Protein AF-A0A2T0GVH6-F1 (afdb_monomer_lite)

Foldseek 3Di:
DKDKAKEWEWEDEPNFIKTKIWMWMAAQQQLKIKIKIFIPDDDAQDACLCCVVQVLPVSNQLNAHEDPPFDGPCQQQVQWKWACPVPPPRWKWKWKAFPVRHTAKIWTKIWIFGPPDNHGYTYMYTHYMYHNAHPPAFHFDFWAKWKWKWADPDVQWIKIKTWTKTQTPNRGIMTMMMITTIGRPPGPDHTPGIKMWIWHGWDWDQDDRMIIIMTGIYIGHPDDPPPPPVVNVVVVVVVVD

pLDDT: mean 91.73, std 13.2, range [42.12, 98.56]

Sequence (241 aa):
MRQDHAYRIEGYVNSRAIDGTGRGIVDTETGTSEMDVTFDRMAAGWDPRTIVLMCCDRALVMAARETEGTVGIHRASGGYLTIGGDLPGSGRESIMHTGTGELMAHVRAISTTDFRTSDAYDHSRVEGGVSHLRRGENGIAHIPAFDGIMMQAGPGLVVITTRYRAELENGSTLYGSTSYPHYLPEQTVEVPSYQILRVESVEQELIGNRLRSRVTTSILPLAPPTTETAEGAAERLVALG

Radius of gyration: 18.79 Å; chains: 1; bounding box: 40×57×48 Å

Structure (mmCIF, N/CA/C/O backbone):
data_AF-A0A2T0GVH6-F1
#
_entry.id   AF-A0A2T0GVH6-F1
#
loop_
_atom_site.group_PDB
_atom_site.id
_atom_site.type_symbol
_atom_site.label_atom_id
_atom_site.label_alt_id
_atom_site.label_comp_id
_atom_site.label_asym_id
_atom_site.label_entity_id
_atom_site.label_seq_id
_atom_site.pdbx_PDB_ins_code
_atom_site.Cartn_x
_atom_site.Cartn_y
_atom_site.Cartn_z
_atom_site.occupancy
_atom_site.B_iso_or_equiv
_atom_site.auth_seq_id
_atom_site.auth_comp_id
_atom_site.auth_asym_id
_atom_site.auth_atom_id
_atom_site.pdbx_PDB_model_num
ATOM 1 N N . MET A 1 1 ? -4.494 -11.319 15.880 1.00 89.00 1 MET A N 1
ATOM 2 C CA . MET A 1 1 ? -5.511 -11.987 15.033 1.00 89.00 1 MET A CA 1
ATOM 3 C C . MET A 1 1 ? -4.825 -12.359 13.745 1.00 89.00 1 MET A C 1
ATOM 5 O O . MET A 1 1 ? -4.258 -11.469 13.127 1.00 89.00 1 MET A O 1
ATOM 9 N N . ARG A 1 2 ? -4.889 -13.636 13.360 1.00 95.19 2 ARG A N 1
ATOM 10 C CA . ARG A 1 2 ? -4.331 -14.130 12.103 1.00 95.19 2 ARG A CA 1
ATOM 11 C C . ARG A 1 2 ? -5.452 -14.564 11.165 1.00 95.19 2 ARG A C 1
ATOM 13 O O . ARG A 1 2 ? -6.303 -15.343 11.589 1.00 95.19 2 ARG A O 1
ATOM 20 N N . GLN A 1 3 ? -5.453 -14.071 9.932 1.00 95.94 3 GLN A N 1
ATOM 21 C CA . GLN A 1 3 ? -6.547 -14.285 8.988 1.00 95.94 3 GLN A CA 1
ATOM 22 C C . GLN A 1 3 ? -6.062 -14.343 7.539 1.00 95.94 3 GLN A C 1
ATOM 24 O O . GLN A 1 3 ? -5.303 -13.481 7.094 1.00 95.94 3 GLN A O 1
ATOM 29 N N . ASP A 1 4 ? -6.540 -15.347 6.808 1.00 97.69 4 ASP A N 1
ATOM 30 C CA . ASP A 1 4 ? -6.352 -15.457 5.362 1.00 97.69 4 ASP A CA 1
ATOM 31 C C . ASP A 1 4 ? -7.340 -14.543 4.623 1.00 97.69 4 ASP A C 1
ATOM 33 O O . ASP A 1 4 ? -8.471 -14.354 5.071 1.00 97.69 4 ASP A O 1
ATOM 37 N N . HIS A 1 5 ? -6.940 -14.012 3.469 1.00 97.88 5 HIS A N 1
ATOM 38 C CA . HIS A 1 5 ? -7.814 -13.221 2.604 1.00 97.88 5 HIS A CA 1
ATOM 39 C C . HIS A 1 5 ? -7.504 -13.431 1.117 1.00 97.88 5 HIS A C 1
ATOM 41 O O . HIS A 1 5 ? -6.384 -13.773 0.724 1.00 97.88 5 HIS A O 1
ATOM 47 N N . ALA A 1 6 ? -8.505 -13.209 0.269 1.00 98.25 6 ALA A N 1
ATOM 48 C CA . ALA A 1 6 ? -8.322 -13.097 -1.172 1.00 98.25 6 ALA A CA 1
ATOM 49 C C . ALA A 1 6 ? -7.775 -11.710 -1.536 1.00 98.25 6 ALA A C 1
ATOM 51 O O . ALA A 1 6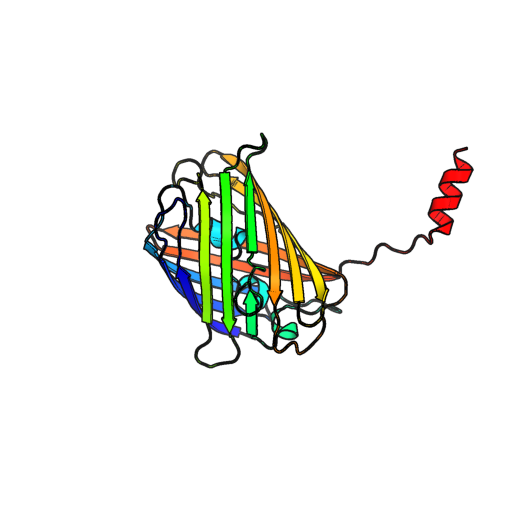 ? -8.186 -10.704 -0.963 1.00 98.25 6 ALA A O 1
ATOM 52 N N . TYR A 1 7 ? -6.886 -11.646 -2.523 1.00 98.00 7 TYR A N 1
ATOM 53 C CA . TYR A 1 7 ? -6.340 -10.390 -3.029 1.00 98.00 7 TYR A CA 1
ATOM 54 C C . TYR A 1 7 ? -6.709 -10.185 -4.497 1.00 98.00 7 TYR A C 1
ATOM 56 O O . TYR A 1 7 ? -6.598 -11.113 -5.306 1.00 98.00 7 TYR A O 1
ATOM 64 N N . ARG A 1 8 ? -7.093 -8.959 -4.861 1.00 97.62 8 ARG A N 1
ATOM 65 C CA . ARG A 1 8 ? -7.302 -8.555 -6.256 1.00 97.62 8 ARG A CA 1
ATOM 66 C C . ARG A 1 8 ? -6.758 -7.156 -6.503 1.00 97.62 8 ARG A C 1
ATOM 68 O O . ARG A 1 8 ? -7.063 -6.220 -5.769 1.00 97.62 8 ARG A O 1
ATOM 75 N N . ILE A 1 9 ? -6.038 -6.997 -7.606 1.00 97.62 9 ILE A N 1
ATOM 76 C CA . ILE A 1 9 ? -5.675 -5.699 -8.162 1.00 97.62 9 ILE A CA 1
ATOM 77 C C . ILE A 1 9 ? -6.031 -5.657 -9.642 1.00 97.62 9 ILE A C 1
ATOM 79 O O . ILE A 1 9 ? -5.670 -6.542 -10.406 1.00 97.62 9 ILE A O 1
ATOM 83 N N . GLU A 1 10 ? -6.721 -4.609 -10.062 1.00 97.38 10 GLU A N 1
ATOM 84 C CA . GLU A 1 10 ? -7.078 -4.402 -11.466 1.00 97.38 10 GLU A CA 1
ATOM 85 C C . GLU A 1 10 ? -6.977 -2.926 -11.842 1.00 97.38 10 GLU A C 1
ATOM 87 O O . GLU A 1 10 ? -6.835 -2.068 -10.972 1.00 97.38 10 GLU A O 1
ATOM 92 N N . GLY A 1 11 ? -7.071 -2.607 -13.130 1.00 96.56 11 GLY A N 1
ATOM 93 C CA . GLY A 1 11 ? -7.159 -1.225 -13.595 1.00 96.56 11 GLY A CA 1
ATOM 94 C C . GLY A 1 11 ? -6.168 -0.911 -14.698 1.00 96.56 11 GLY A C 1
ATOM 95 O O . GLY A 1 11 ? -5.909 -1.763 -15.548 1.00 96.56 11 GLY A O 1
ATOM 96 N N . TYR A 1 12 ? -5.629 0.311 -14.707 1.00 96.31 12 TYR A N 1
ATOM 97 C CA . TYR A 1 12 ? -4.778 0.782 -15.801 1.00 96.31 12 TYR A CA 1
ATOM 98 C C . TYR A 1 12 ? -3.562 1.581 -15.335 1.00 96.31 12 TYR A C 1
ATOM 100 O O . TYR A 1 12 ? -3.680 2.537 -14.575 1.00 96.31 12 TYR A O 1
ATOM 108 N N . VAL A 1 13 ? -2.399 1.265 -15.902 1.00 96.38 13 VAL A N 1
ATOM 109 C CA . VAL A 1 13 ? -1.185 2.092 -15.828 1.00 96.38 13 VAL A CA 1
ATOM 110 C C . VAL A 1 13 ? -0.677 2.290 -17.251 1.00 96.38 13 VAL A C 1
ATOM 112 O O . VAL A 1 13 ? -0.704 1.356 -18.051 1.00 96.38 13 VAL A O 1
ATOM 115 N N . ASN A 1 14 ? -0.262 3.505 -17.616 1.00 96.75 14 ASN A N 1
ATOM 116 C CA . ASN A 1 14 ? 0.154 3.836 -18.987 1.00 96.75 14 ASN A CA 1
ATOM 117 C C . ASN A 1 14 ? -0.915 3.488 -20.047 1.00 96.75 14 ASN A C 1
ATOM 119 O O . ASN A 1 14 ? -0.593 3.047 -21.149 1.00 96.75 14 ASN A O 1
ATOM 123 N N . SER A 1 15 ? -2.202 3.641 -19.710 1.00 96.19 15 SER A N 1
ATOM 124 C CA . SER A 1 15 ? -3.343 3.220 -20.551 1.00 96.19 15 SER A CA 1
ATOM 125 C C . SER A 1 15 ? -3.353 1.726 -20.923 1.00 96.19 15 SER A C 1
ATOM 127 O O . SER A 1 15 ? -4.015 1.316 -21.876 1.00 96.19 15 SER A O 1
ATOM 129 N N . ARG A 1 16 ? -2.613 0.887 -20.190 1.00 97.00 16 ARG A N 1
ATOM 130 C CA . ARG A 1 16 ? -2.578 -0.569 -20.356 1.00 97.00 16 ARG A CA 1
ATOM 131 C C . ARG A 1 16 ? -3.167 -1.234 -19.125 1.00 97.00 16 ARG A C 1
ATOM 133 O O . ARG A 1 16 ? -2.933 -0.786 -18.007 1.00 97.00 16 ARG A O 1
ATOM 140 N N . ALA A 1 17 ? -3.936 -2.292 -19.355 1.00 96.56 17 ALA A N 1
ATOM 141 C CA . ALA A 1 17 ? -4.588 -3.017 -18.279 1.00 96.56 17 ALA A CA 1
ATOM 142 C C . ALA A 1 17 ? -3.558 -3.698 -17.368 1.00 96.56 17 ALA A C 1
ATOM 144 O O . ALA A 1 17 ? -2.591 -4.292 -17.853 1.00 96.56 17 ALA A O 1
ATOM 145 N N . ILE A 1 18 ? -3.821 -3.648 -16.069 1.00 97.06 18 ILE A N 1
ATOM 146 C CA . ILE A 1 18 ? -3.213 -4.513 -15.064 1.00 97.06 18 ILE A CA 1
ATOM 147 C C . ILE A 1 18 ? -4.306 -5.402 -14.480 1.00 97.06 18 ILE A C 1
ATOM 149 O O . ILE A 1 18 ? -5.452 -4.968 -14.343 1.00 97.06 18 ILE A O 1
ATOM 153 N N . ASP A 1 19 ? -3.957 -6.643 -14.181 1.00 97.94 19 ASP A N 1
ATOM 154 C CA . ASP A 1 19 ? -4.865 -7.615 -13.582 1.00 97.94 19 ASP A CA 1
ATOM 155 C C . ASP A 1 19 ? -4.033 -8.622 -12.797 1.00 97.94 19 ASP A C 1
ATOM 157 O O . ASP A 1 19 ? -3.110 -9.231 -13.350 1.00 97.94 19 ASP A O 1
ATOM 161 N N . GLY A 1 20 ? -4.312 -8.736 -11.506 1.00 98.00 20 GLY A N 1
ATOM 162 C CA . GLY A 1 20 ? -3.623 -9.624 -10.594 1.00 98.00 20 GLY A CA 1
ATOM 163 C C . GLY A 1 20 ? -4.569 -10.169 -9.541 1.00 98.00 20 GLY A C 1
ATOM 164 O O . GLY A 1 20 ? -5.359 -9.437 -8.943 1.00 98.00 20 GLY A O 1
ATOM 165 N N . THR A 1 21 ? -4.457 -11.467 -9.292 1.00 98.50 21 THR A N 1
ATOM 166 C CA . THR A 1 21 ? -5.215 -12.164 -8.253 1.00 98.50 21 THR A CA 1
ATOM 167 C C . THR A 1 21 ? -4.268 -12.937 -7.357 1.00 98.50 21 THR A C 1
ATOM 169 O O . THR A 1 21 ? -3.193 -13.376 -7.774 1.00 98.50 21 THR A O 1
ATOM 172 N N . GLY A 1 22 ? -4.636 -13.065 -6.092 1.00 97.62 22 GLY A N 1
ATOM 173 C CA . GLY A 1 22 ? -3.745 -13.631 -5.103 1.00 97.62 22 GLY A CA 1
ATOM 174 C C . GLY A 1 22 ? -4.440 -14.027 -3.821 1.00 97.62 22 GLY A C 1
ATOM 175 O O . GLY A 1 22 ? -5.667 -14.007 -3.700 1.00 97.62 22 GLY A O 1
ATOM 176 N N . ARG A 1 23 ? -3.612 -14.399 -2.856 1.00 98.00 23 ARG A N 1
ATOM 177 C CA . ARG A 1 23 ? -4.016 -14.672 -1.481 1.00 98.00 23 ARG A CA 1
ATOM 178 C C . ARG A 1 23 ? -3.033 -14.000 -0.547 1.00 98.00 23 ARG A C 1
ATOM 180 O O . ARG A 1 23 ? -1.861 -13.849 -0.895 1.00 98.00 23 ARG A O 1
ATOM 187 N N . GLY A 1 24 ? -3.501 -13.641 0.631 1.00 96.88 24 GLY A N 1
ATOM 188 C CA . GLY A 1 24 ? -2.650 -13.091 1.661 1.00 96.88 24 GLY A CA 1
ATOM 189 C C . GLY A 1 24 ? -3.047 -13.550 3.048 1.00 96.88 24 GLY A C 1
ATOM 190 O O . GLY A 1 24 ? -4.073 -14.200 3.243 1.00 96.88 24 GLY A O 1
ATOM 191 N N . ILE A 1 25 ? -2.196 -13.199 4.001 1.00 97.69 25 ILE A N 1
ATOM 192 C CA . ILE A 1 25 ? -2.367 -13.448 5.426 1.00 97.69 25 ILE A CA 1
ATOM 193 C C . ILE A 1 25 ? -2.098 -12.132 6.137 1.00 97.69 25 ILE A C 1
ATOM 195 O O . ILE A 1 25 ? -1.078 -11.497 5.882 1.00 97.69 25 ILE A O 1
ATOM 199 N N . VAL A 1 26 ? -2.986 -11.740 7.040 1.00 97.12 26 VAL A N 1
ATOM 200 C CA . VAL A 1 26 ? -2.726 -10.663 7.998 1.00 97.12 26 VAL A CA 1
ATOM 201 C C . VAL A 1 26 ? -2.572 -11.244 9.389 1.00 97.12 26 VAL A C 1
ATOM 203 O O . VAL A 1 26 ? -3.339 -12.124 9.775 1.00 97.12 26 VAL A O 1
ATOM 206 N N . ASP A 1 27 ? -1.591 -10.754 10.139 1.00 97.94 27 ASP A N 1
ATOM 207 C CA . ASP A 1 27 ? -1.364 -11.096 11.537 1.00 97.94 27 ASP A CA 1
ATOM 208 C C . ASP A 1 27 ? -1.157 -9.827 12.372 1.00 97.94 27 ASP A C 1
ATOM 210 O O . ASP A 1 27 ? -0.080 -9.227 12.386 1.00 97.94 27 ASP A O 1
ATOM 214 N N . THR A 1 28 ? -2.208 -9.422 13.088 1.00 96.81 28 THR A N 1
ATOM 215 C CA . THR A 1 28 ? -2.187 -8.212 13.924 1.00 96.81 28 THR A CA 1
ATOM 216 C C . THR A 1 28 ? -1.367 -8.354 15.201 1.00 96.81 28 THR A C 1
ATOM 218 O O . THR A 1 28 ? -1.068 -7.353 15.849 1.00 96.81 28 THR A O 1
ATOM 221 N N . GLU A 1 29 ? -1.016 -9.580 15.598 1.00 97.44 29 GLU A N 1
ATOM 222 C CA . GLU A 1 29 ? -0.179 -9.808 16.777 1.00 97.44 29 GLU A CA 1
ATOM 223 C C . GLU A 1 29 ? 1.290 -9.524 16.453 1.00 97.44 29 GLU A C 1
ATOM 225 O O . GLU A 1 29 ? 1.991 -8.867 17.227 1.00 97.44 29 GLU A O 1
ATOM 230 N N . THR A 1 30 ? 1.747 -9.968 15.281 1.00 97.94 30 THR A N 1
ATOM 231 C CA . THR A 1 30 ? 3.134 -9.780 14.842 1.00 97.94 30 THR A CA 1
ATOM 232 C C . THR A 1 30 ? 3.347 -8.515 14.020 1.00 97.94 30 THR A C 1
ATOM 234 O O . THR A 1 30 ? 4.491 -8.088 13.876 1.00 97.94 30 THR A O 1
ATOM 237 N N . GLY A 1 31 ? 2.286 -7.899 13.496 1.00 98.00 31 GLY A N 1
ATOM 238 C CA . GLY A 1 31 ? 2.410 -6.757 12.592 1.00 98.00 31 GLY A CA 1
ATOM 239 C C . GLY A 1 31 ? 2.554 -7.151 11.122 1.00 98.00 31 GLY A C 1
ATOM 240 O O . GLY A 1 31 ? 2.941 -6.317 10.305 1.00 98.00 31 GLY A O 1
ATOM 241 N N . THR A 1 32 ? 2.353 -8.425 10.780 1.00 98.38 32 THR A N 1
ATOM 242 C CA . THR A 1 32 ? 2.809 -8.995 9.506 1.00 98.38 32 THR A CA 1
ATOM 243 C C . THR A 1 32 ? 1.673 -9.112 8.495 1.00 98.38 32 THR A C 1
ATOM 245 O O . THR A 1 32 ? 0.636 -9.703 8.783 1.00 98.38 32 THR A O 1
ATOM 248 N N . SER A 1 33 ? 1.900 -8.606 7.284 1.00 97.81 33 SER A N 1
ATOM 249 C CA . SER A 1 33 ? 1.103 -8.910 6.094 1.00 97.81 33 SER A CA 1
ATOM 250 C C . SER A 1 33 ? 1.945 -9.727 5.123 1.00 97.81 33 SER A C 1
ATOM 252 O O . SER A 1 33 ? 3.074 -9.350 4.805 1.00 97.81 33 SER A O 1
ATOM 254 N N . GLU A 1 34 ? 1.410 -10.849 4.660 1.00 97.94 34 GLU A N 1
ATOM 255 C CA . GLU A 1 34 ? 1.985 -11.659 3.591 1.00 97.94 34 GLU A CA 1
ATOM 256 C C . GLU A 1 34 ? 1.023 -11.686 2.411 1.00 97.94 34 GLU A C 1
ATOM 258 O O . GLU A 1 34 ? -0.186 -11.800 2.593 1.00 97.94 34 GLU A O 1
ATOM 263 N N . MET A 1 35 ? 1.552 -11.617 1.196 1.00 97.50 35 MET A N 1
ATOM 264 C CA . MET A 1 35 ? 0.760 -11.594 -0.024 1.00 97.50 35 MET A CA 1
ATOM 265 C C . MET A 1 35 ? 1.484 -12.361 -1.132 1.00 97.50 35 MET A C 1
ATOM 267 O O . MET A 1 35 ? 2.678 -12.170 -1.360 1.00 97.50 35 MET A O 1
ATOM 271 N N . ASP A 1 36 ? 0.749 -13.208 -1.846 1.00 98.00 36 ASP A N 1
ATOM 272 C CA . ASP A 1 36 ? 1.207 -13.919 -3.036 1.00 98.00 36 ASP A CA 1
ATOM 273 C C . ASP A 1 36 ? 0.217 -13.663 -4.178 1.00 98.00 36 ASP A C 1
ATOM 275 O O . ASP A 1 36 ? -0.938 -14.095 -4.125 1.00 98.00 36 ASP A O 1
ATOM 279 N N . VAL A 1 37 ? 0.660 -12.914 -5.188 1.00 98.12 37 VAL A N 1
ATOM 280 C CA . VAL A 1 37 ? -0.167 -12.436 -6.303 1.00 98.12 37 VAL A CA 1
ATOM 281 C C . VAL A 1 37 ? 0.417 -12.910 -7.615 1.00 98.12 37 VAL A C 1
ATOM 283 O O . VAL A 1 37 ? 1.612 -12.765 -7.862 1.00 98.12 37 VAL A O 1
ATOM 286 N N . THR A 1 38 ? -0.439 -13.412 -8.495 1.00 98.56 38 THR A N 1
ATOM 287 C CA . THR A 1 38 ? -0.101 -13.691 -9.889 1.00 98.56 38 THR A CA 1
ATOM 288 C C . THR A 1 38 ? -0.780 -12.668 -10.788 1.00 98.56 38 THR A C 1
ATOM 290 O O . THR A 1 38 ? -1.981 -12.432 -10.670 1.00 98.56 38 THR A O 1
ATOM 293 N N . PHE A 1 39 ? -0.007 -12.057 -11.682 1.00 97.94 39 PHE A N 1
ATOM 294 C CA . PHE A 1 39 ? -0.491 -11.077 -12.644 1.00 97.94 39 PHE A CA 1
ATOM 295 C C . PHE A 1 39 ? -0.792 -11.733 -13.986 1.00 97.94 39 PHE A C 1
ATOM 297 O O . PHE A 1 39 ? 0.118 -12.173 -14.694 1.00 97.94 39 PHE A O 1
ATOM 304 N N . ASP A 1 40 ? -2.060 -11.723 -14.376 1.00 97.88 40 ASP A N 1
ATOM 305 C CA . ASP A 1 40 ? -2.485 -12.111 -15.721 1.00 97.88 40 ASP A CA 1
ATOM 306 C C . ASP A 1 40 ? -2.151 -11.014 -16.736 1.00 97.88 40 ASP A C 1
ATOM 308 O O . ASP A 1 40 ? -1.897 -11.285 -17.913 1.00 97.88 40 ASP A O 1
ATOM 312 N N . ARG A 1 41 ? -2.118 -9.753 -16.283 1.00 97.12 41 ARG A N 1
ATOM 313 C CA . ARG A 1 41 ? -1.725 -8.599 -17.099 1.00 97.12 41 ARG A CA 1
ATOM 314 C C . ARG A 1 41 ? -0.841 -7.652 -16.303 1.00 97.12 41 ARG A C 1
ATOM 316 O O . ARG A 1 41 ? -1.188 -7.233 -15.202 1.00 97.12 41 ARG A O 1
ATOM 323 N N . MET A 1 42 ? 0.277 -7.258 -16.907 1.00 95.25 42 MET A N 1
ATOM 324 C CA . MET A 1 42 ? 1.179 -6.230 -16.387 1.00 95.25 42 MET A CA 1
ATOM 325 C C . MET A 1 42 ? 1.393 -5.162 -17.457 1.00 95.25 42 MET A C 1
ATOM 327 O O . MET A 1 42 ? 1.765 -5.471 -18.592 1.00 95.25 42 MET A O 1
ATOM 331 N N . ALA A 1 43 ? 1.175 -3.901 -17.096 1.00 94.44 43 ALA A N 1
ATOM 332 C CA . ALA A 1 43 ? 1.449 -2.777 -17.975 1.00 94.44 43 ALA A CA 1
ATOM 333 C C . ALA A 1 43 ? 2.961 -2.634 -18.204 1.00 94.44 43 ALA A C 1
ATOM 335 O O . ALA A 1 43 ? 3.757 -2.705 -17.269 1.00 94.44 43 ALA A O 1
ATOM 336 N N . ALA A 1 44 ? 3.370 -2.394 -19.451 1.00 93.31 44 ALA A N 1
ATOM 337 C CA . ALA A 1 44 ? 4.759 -2.059 -19.746 1.00 93.31 44 ALA A CA 1
ATOM 338 C C . ALA A 1 44 ? 5.150 -0.744 -19.048 1.00 93.31 44 ALA A C 1
ATOM 340 O O . ALA A 1 44 ? 4.376 0.217 -19.049 1.00 93.31 44 ALA A O 1
ATOM 341 N N . GLY A 1 45 ? 6.357 -0.699 -18.481 1.00 94.31 45 GLY A N 1
ATOM 342 C CA . GLY A 1 45 ? 6.832 0.456 -17.714 1.00 94.31 45 GLY A CA 1
ATOM 343 C C . GLY A 1 45 ? 6.243 0.571 -16.310 1.00 94.31 45 GLY A C 1
ATOM 3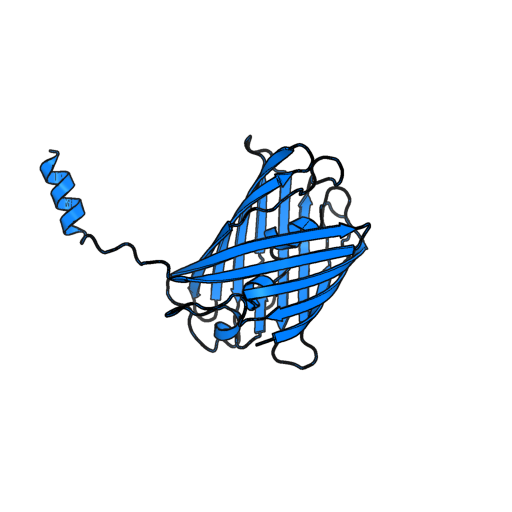44 O O . GLY A 1 45 ? 6.391 1.622 -15.703 1.00 94.31 45 GLY A O 1
ATOM 345 N N . TRP A 1 46 ? 5.592 -0.477 -15.801 1.00 96.06 46 TRP A N 1
ATOM 346 C CA . TRP A 1 46 ? 5.193 -0.580 -14.403 1.00 96.06 46 TRP A CA 1
ATOM 347 C C . TRP A 1 46 ? 5.895 -1.761 -13.728 1.00 96.06 46 TRP A C 1
ATOM 349 O O . TRP A 1 46 ? 6.011 -2.848 -14.303 1.00 96.06 46 TRP A O 1
ATOM 359 N N . ASP A 1 47 ? 6.333 -1.549 -12.490 1.00 97.06 47 ASP A N 1
ATOM 360 C CA . ASP A 1 47 ? 6.915 -2.582 -11.643 1.00 97.06 47 ASP A CA 1
ATOM 361 C C . ASP A 1 47 ? 5.940 -2.946 -10.510 1.00 97.06 47 ASP A C 1
ATOM 363 O O . ASP A 1 47 ? 5.708 -2.109 -9.631 1.00 97.06 47 ASP A O 1
ATOM 367 N N . PRO A 1 48 ? 5.384 -4.173 -10.476 1.00 96.06 48 PRO A N 1
ATOM 368 C CA . PRO A 1 48 ? 4.434 -4.596 -9.446 1.00 96.06 48 PRO A CA 1
ATOM 369 C C . PRO A 1 48 ? 4.943 -4.484 -8.006 1.00 96.06 48 PRO A C 1
ATOM 371 O O . PRO A 1 48 ? 4.135 -4.356 -7.090 1.00 96.06 48 PRO A O 1
ATOM 374 N N . ARG A 1 49 ? 6.264 -4.469 -7.778 1.00 96.81 49 ARG A N 1
ATOM 375 C CA . ARG A 1 49 ? 6.848 -4.253 -6.439 1.00 96.81 49 ARG A CA 1
ATOM 376 C C . ARG A 1 49 ? 6.411 -2.920 -5.813 1.00 96.81 49 ARG A C 1
ATOM 378 O O . ARG A 1 49 ? 6.290 -2.804 -4.596 1.00 96.81 49 ARG A O 1
ATOM 385 N N . THR A 1 50 ? 6.038 -1.939 -6.640 1.00 95.31 50 THR A N 1
ATOM 386 C CA . THR A 1 50 ? 5.483 -0.650 -6.192 1.00 95.31 50 THR A CA 1
ATOM 387 C C . THR A 1 50 ? 4.131 -0.741 -5.481 1.00 95.31 50 THR A C 1
ATOM 389 O O . THR A 1 50 ? 3.734 0.232 -4.848 1.00 95.31 50 THR A O 1
ATOM 392 N N . ILE A 1 51 ? 3.428 -1.880 -5.521 1.00 93.56 51 ILE A N 1
ATOM 393 C CA . ILE A 1 51 ? 2.114 -2.068 -4.878 1.00 93.56 51 ILE A CA 1
ATOM 394 C C . ILE A 1 51 ? 2.123 -1.726 -3.387 1.00 93.56 51 ILE A C 1
ATOM 396 O O . ILE A 1 51 ? 1.148 -1.153 -2.911 1.00 93.56 51 ILE A O 1
ATOM 400 N N . VAL A 1 52 ? 3.209 -2.008 -2.662 1.00 92.25 52 VAL A N 1
ATOM 401 C CA . VAL A 1 52 ? 3.344 -1.662 -1.232 1.00 92.25 52 VAL A CA 1
ATOM 402 C C . VAL A 1 52 ? 3.488 -0.147 -1.035 1.00 92.25 52 VAL A C 1
ATOM 404 O O . VAL A 1 52 ? 2.886 0.421 -0.127 1.00 92.25 52 VAL A O 1
ATOM 407 N N . LEU A 1 53 ? 4.210 0.528 -1.935 1.00 90.25 53 LEU A N 1
ATOM 408 C CA . LEU A 1 53 ? 4.431 1.982 -1.912 1.00 90.25 53 LEU A CA 1
ATOM 409 C C . LEU A 1 53 ? 3.198 2.775 -2.351 1.00 90.25 53 LEU A C 1
ATOM 411 O O . LEU A 1 53 ? 2.943 3.865 -1.860 1.00 90.25 53 LEU A O 1
ATOM 415 N N . MET A 1 54 ? 2.435 2.209 -3.283 1.00 81.75 54 MET A N 1
ATOM 416 C CA . MET A 1 54 ? 1.147 2.723 -3.747 1.00 81.75 54 MET A CA 1
ATOM 417 C C . MET A 1 54 ? -0.007 2.213 -2.882 1.00 81.75 54 MET A C 1
ATOM 419 O O . MET A 1 54 ? -1.160 2.590 -3.104 1.00 81.75 54 MET A O 1
ATOM 423 N N . CYS A 1 55 ? 0.314 1.339 -1.919 1.00 64.75 55 CYS A N 1
ATOM 424 C CA . CYS A 1 55 ? -0.583 0.775 -0.926 1.00 64.75 55 CYS A CA 1
ATOM 425 C C . CYS A 1 55 ? -1.827 0.151 -1.573 1.00 64.75 55 CYS A C 1
ATOM 427 O O . CYS A 1 55 ? -2.949 0.269 -1.099 1.00 64.75 55 CYS A O 1
ATOM 429 N N . CYS A 1 56 ? -1.619 -0.539 -2.691 1.00 76.12 56 CYS A N 1
ATOM 430 C CA . CYS A 1 56 ? -2.595 -1.487 -3.209 1.00 76.12 56 CYS A CA 1
ATOM 431 C C . CYS A 1 56 ? -2.640 -2.773 -2.372 1.00 76.12 56 CYS A C 1
ATOM 433 O O . CYS A 1 56 ? -3.486 -3.608 -2.641 1.00 76.12 56 CYS A O 1
ATOM 435 N N . ASP A 1 57 ? -1.772 -2.902 -1.369 1.00 81.12 57 ASP A N 1
ATOM 436 C CA . ASP A 1 57 ? -1.804 -3.881 -0.280 1.00 81.12 57 ASP A CA 1
ATOM 437 C C . ASP A 1 57 ? -2.359 -3.165 0.972 1.00 81.12 57 ASP A C 1
ATOM 439 O O . ASP A 1 57 ? -1.654 -2.400 1.633 1.00 81.12 57 ASP A O 1
ATOM 443 N N . ARG A 1 58 ? -3.674 -3.247 1.229 1.00 84.69 58 ARG A N 1
ATOM 444 C CA . ARG A 1 58 ? -4.307 -2.709 2.459 1.00 84.69 58 ARG A CA 1
ATOM 445 C C . ARG A 1 58 ? -4.083 -3.630 3.641 1.00 84.69 58 ARG A C 1
ATOM 447 O O . ARG A 1 58 ? -4.024 -3.147 4.775 1.00 84.69 58 ARG A O 1
ATOM 454 N N . ALA A 1 59 ? -3.901 -4.915 3.363 1.00 89.25 59 ALA A N 1
ATOM 455 C CA . ALA A 1 59 ? -3.541 -5.918 4.344 1.00 89.25 59 ALA A CA 1
ATOM 456 C C . ALA A 1 59 ? -2.362 -5.466 5.229 1.00 89.25 59 ALA A C 1
ATOM 458 O O . ALA A 1 59 ? -2.438 -5.647 6.441 1.00 89.25 59 ALA A O 1
ATOM 459 N N . LEU A 1 60 ? -1.358 -4.750 4.693 1.00 92.81 60 LEU A N 1
ATOM 460 C CA . LEU A 1 60 ? -0.267 -4.192 5.512 1.00 92.81 60 LEU A CA 1
ATOM 461 C C . LEU A 1 60 ? -0.730 -3.217 6.607 1.00 92.81 60 LEU A C 1
ATOM 463 O O . LEU A 1 60 ? -0.257 -3.297 7.731 1.00 92.81 60 LEU A O 1
ATOM 467 N N . VAL A 1 61 ? -1.667 -2.307 6.323 1.00 94.69 61 VAL A N 1
ATOM 468 C CA . VAL A 1 61 ? -2.132 -1.326 7.325 1.00 94.69 61 VAL A CA 1
ATOM 469 C C . VAL A 1 61 ? -3.083 -1.993 8.320 1.00 94.69 61 VAL A C 1
ATOM 471 O O . VAL A 1 61 ? -3.102 -1.654 9.502 1.00 94.69 61 VAL A O 1
ATOM 474 N N . MET A 1 62 ? -3.854 -2.971 7.846 1.00 96.62 62 MET A N 1
ATOM 475 C CA . MET A 1 62 ? -4.735 -3.785 8.681 1.00 96.62 62 MET A CA 1
ATOM 476 C C . MET A 1 62 ? -3.956 -4.727 9.605 1.00 96.62 62 MET A C 1
ATOM 478 O O . MET A 1 62 ? -4.430 -5.031 10.694 1.00 96.62 62 MET A O 1
ATOM 482 N N . ALA A 1 63 ? -2.761 -5.163 9.208 1.00 97.38 63 ALA A N 1
ATOM 483 C CA . ALA A 1 63 ? -1.903 -6.018 10.016 1.00 97.38 63 ALA A CA 1
ATOM 484 C C . ALA A 1 63 ? -1.122 -5.260 11.099 1.00 97.38 63 ALA A C 1
ATOM 486 O O . ALA A 1 63 ? -0.561 -5.913 11.969 1.00 97.38 63 ALA A O 1
ATOM 487 N N . ALA A 1 64 ? -1.065 -3.923 11.071 1.00 97.50 64 ALA A N 1
ATOM 488 C CA . ALA A 1 64 ? -0.173 -3.152 11.935 1.00 97.50 64 ALA A CA 1
ATOM 489 C C . ALA A 1 64 ? -0.360 -3.455 13.428 1.00 97.50 64 ALA A C 1
ATOM 491 O O . ALA A 1 64 ? -1.447 -3.290 13.988 1.00 97.50 64 ALA A O 1
ATOM 492 N N . ARG A 1 65 ? 0.735 -3.865 14.081 1.00 98.31 65 ARG A N 1
ATOM 493 C CA . ARG A 1 65 ? 0.753 -4.172 15.513 1.00 98.31 65 ARG A CA 1
ATOM 494 C C . ARG A 1 65 ? 0.608 -2.890 16.323 1.00 98.31 65 ARG A C 1
ATOM 496 O O . ARG A 1 65 ? 1.439 -1.988 16.217 1.00 98.31 65 ARG A O 1
ATOM 503 N N . GLU A 1 66 ? -0.405 -2.836 17.176 1.00 97.88 66 GLU A N 1
ATOM 504 C CA . GLU A 1 66 ? -0.610 -1.731 18.116 1.00 97.88 66 GLU A CA 1
ATOM 505 C C . GLU A 1 66 ? 0.433 -1.781 19.244 1.00 97.88 66 GLU A C 1
ATOM 507 O O . GLU A 1 66 ? 0.639 -2.825 19.866 1.00 97.88 66 GLU A O 1
ATOM 512 N N . THR A 1 67 ? 1.075 -0.651 19.546 1.00 96.38 67 THR A N 1
ATOM 513 C CA . THR A 1 67 ? 1.771 -0.458 20.828 1.00 96.38 67 THR A CA 1
ATOM 514 C C . THR A 1 67 ? 0.841 0.168 21.868 1.00 96.38 67 THR A C 1
ATOM 516 O O . THR A 1 67 ? -0.264 0.617 21.552 1.00 96.38 67 THR A O 1
ATOM 519 N N . GLU A 1 68 ? 1.290 0.245 23.121 1.00 94.56 68 GLU A N 1
ATOM 520 C CA . GLU A 1 68 ? 0.529 0.876 24.203 1.00 94.56 68 GLU A CA 1
ATOM 521 C C . GLU A 1 68 ? 0.055 2.293 23.832 1.00 94.56 68 GLU A C 1
ATOM 523 O O . GLU A 1 68 ? 0.798 3.086 23.249 1.00 94.56 68 GLU A O 1
ATOM 528 N N . GLY A 1 69 ? -1.210 2.594 24.141 1.00 92.94 69 GLY A N 1
ATOM 529 C CA . GLY A 1 69 ? -1.830 3.888 23.847 1.00 92.94 69 GLY A CA 1
ATOM 530 C C . GLY A 1 69 ? -2.141 4.133 22.368 1.00 92.94 69 GLY A C 1
ATOM 531 O O . GLY A 1 69 ? -2.545 5.244 22.021 1.00 92.94 69 GLY A O 1
ATOM 532 N N . THR A 1 70 ? -1.970 3.130 21.496 1.00 97.00 70 THR A N 1
ATOM 533 C CA . THR A 1 70 ? -2.267 3.258 20.066 1.00 97.00 70 THR A CA 1
ATOM 534 C C . THR A 1 70 ? -3.524 2.518 19.615 1.00 97.00 70 THR A C 1
ATOM 536 O O . THR A 1 70 ? -4.096 1.732 20.367 1.00 97.00 70 THR A O 1
ATOM 539 N N . VAL A 1 71 ? -3.997 2.837 18.406 1.00 97.75 71 VAL A N 1
ATOM 540 C CA . VAL A 1 71 ? -5.167 2.213 17.779 1.00 97.75 71 VAL A CA 1
ATOM 541 C C . VAL A 1 71 ? -4.828 1.989 16.310 1.00 97.75 71 VAL A C 1
ATOM 543 O O . VAL A 1 71 ? -4.542 2.940 15.592 1.00 97.75 71 VAL A O 1
ATOM 546 N N . GLY A 1 72 ? -4.845 0.741 15.860 1.00 96.88 72 GLY A N 1
ATOM 547 C CA . GLY A 1 72 ? -4.604 0.372 14.474 1.00 96.88 72 GLY A CA 1
ATOM 548 C C . GLY A 1 72 ? -5.873 0.465 13.640 1.00 96.88 72 GLY A C 1
ATOM 549 O O . GLY A 1 72 ? -6.993 0.456 14.157 1.00 96.88 72 GLY A O 1
ATOM 550 N N . ILE A 1 73 ? -5.708 0.514 12.317 1.00 97.19 73 ILE A N 1
ATOM 551 C CA . ILE A 1 73 ? -6.841 0.634 11.393 1.00 97.19 73 ILE A CA 1
ATOM 552 C C . ILE A 1 73 ? -7.771 -0.576 11.480 1.00 97.19 73 ILE A C 1
ATOM 554 O O . ILE A 1 73 ? -8.983 -0.393 11.429 1.00 97.19 73 ILE A O 1
ATOM 558 N N . HIS A 1 74 ? -7.255 -1.793 11.677 1.00 97.06 74 HIS A N 1
ATOM 559 C CA . HIS A 1 74 ? -8.114 -2.969 11.837 1.00 97.06 74 HIS A CA 1
ATOM 560 C C . HIS A 1 74 ? -9.087 -2.809 13.009 1.00 97.06 74 HIS A C 1
ATOM 562 O O . HIS A 1 74 ? -10.291 -2.998 12.851 1.00 97.06 74 HIS A O 1
ATOM 568 N N . ARG A 1 75 ? -8.582 -2.404 14.179 1.00 96.94 75 ARG A N 1
ATOM 569 C CA . ARG A 1 75 ? -9.417 -2.159 15.354 1.00 96.94 75 ARG A CA 1
ATOM 570 C C . ARG A 1 75 ? -10.357 -0.979 15.122 1.00 96.94 75 ARG A C 1
ATOM 572 O O . ARG A 1 75 ? -11.553 -1.146 15.311 1.00 96.94 75 ARG A O 1
ATOM 579 N N . ALA A 1 76 ? -9.853 0.162 14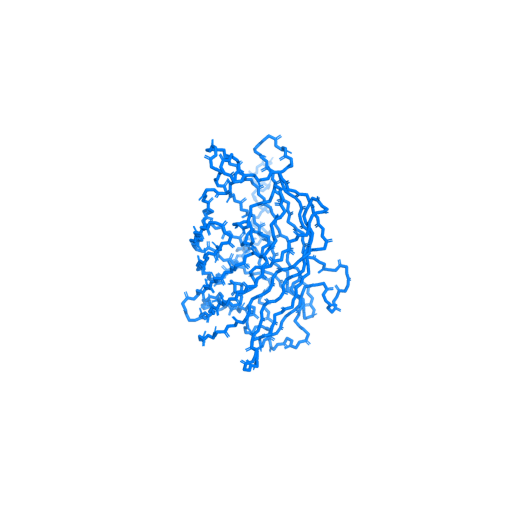.645 1.00 97.62 76 ALA A N 1
ATOM 580 C CA . ALA A 1 76 ? -10.664 1.351 14.360 1.00 97.62 76 ALA A CA 1
ATOM 581 C C . ALA A 1 76 ? -11.834 1.063 13.413 1.00 97.62 76 ALA A C 1
ATOM 583 O O . ALA A 1 76 ? -12.949 1.512 13.650 1.00 97.62 76 ALA A O 1
ATOM 584 N N . SER A 1 77 ? -11.586 0.281 12.367 1.00 97.19 77 SER A N 1
ATOM 585 C CA . SER A 1 77 ? -12.551 -0.054 11.318 1.00 97.19 77 SER A CA 1
ATOM 586 C C . SER A 1 77 ? -13.471 -1.229 11.651 1.00 97.19 77 SER A C 1
ATOM 588 O O . SER A 1 77 ? -14.418 -1.491 10.917 1.00 97.19 77 SER A O 1
ATOM 590 N N . GLY A 1 78 ? -13.157 -1.996 12.700 1.00 96.06 78 GLY A N 1
ATOM 591 C CA . GLY A 1 78 ? -13.813 -3.278 12.951 1.00 96.06 78 GLY A CA 1
ATOM 592 C C . GLY A 1 78 ? -13.561 -4.320 11.854 1.00 96.06 78 GLY A C 1
ATOM 593 O O . GLY A 1 78 ? -14.333 -5.265 11.744 1.00 96.06 78 GLY A O 1
ATOM 594 N N . GLY A 1 79 ? -12.518 -4.151 11.033 1.00 96.00 79 GLY A N 1
ATOM 595 C CA . GLY A 1 79 ? -12.175 -5.059 9.936 1.00 96.00 79 GLY A CA 1
ATOM 596 C C . GLY A 1 79 ? -12.668 -4.631 8.548 1.00 96.00 79 GLY A C 1
ATOM 597 O O . GLY A 1 79 ? -12.371 -5.340 7.590 1.00 96.00 79 GLY A O 1
ATOM 598 N N . TYR A 1 80 ? -13.381 -3.504 8.404 1.00 96.50 80 TYR A N 1
ATOM 599 C CA . TYR A 1 80 ? -13.901 -3.034 7.110 1.00 96.50 80 TYR A CA 1
ATOM 600 C C . TYR A 1 80 ? -13.579 -1.570 6.811 1.00 96.50 80 TYR A C 1
ATOM 602 O O . TYR A 1 80 ? -13.951 -0.670 7.562 1.00 96.50 80 TYR A O 1
ATOM 610 N N . LEU A 1 81 ? -12.931 -1.322 5.673 1.00 95.62 81 LEU A N 1
ATOM 611 C CA . LEU A 1 81 ? -12.598 0.027 5.218 1.00 95.62 81 LEU A CA 1
ATOM 612 C C . LEU A 1 81 ? -12.717 0.178 3.706 1.00 95.62 81 LEU A C 1
ATOM 614 O O . LEU A 1 81 ? -12.586 -0.787 2.946 1.00 95.62 81 LEU A O 1
ATOM 618 N N . THR A 1 82 ? -12.876 1.425 3.268 1.00 95.69 82 THR A N 1
ATOM 619 C CA . THR A 1 82 ? -12.827 1.801 1.853 1.00 95.69 82 THR A CA 1
ATOM 620 C C . THR A 1 82 ? -11.927 3.013 1.618 1.00 95.69 82 THR A C 1
ATOM 622 O O . THR A 1 82 ? -11.640 3.803 2.515 1.00 95.69 82 THR A O 1
ATOM 625 N N . ILE A 1 83 ? -11.442 3.154 0.387 1.00 94.69 83 ILE A N 1
ATOM 626 C CA . ILE A 1 83 ? -10.800 4.363 -0.140 1.00 94.69 83 ILE A CA 1
ATOM 627 C C . ILE A 1 83 ? -11.485 4.660 -1.467 1.00 94.69 83 ILE A C 1
ATOM 629 O O . ILE A 1 83 ? -11.455 3.820 -2.365 1.00 94.69 83 ILE A O 1
ATOM 633 N N . GLY A 1 84 ? -12.114 5.827 -1.594 1.00 90.00 84 GLY A N 1
ATOM 634 C CA . GLY A 1 84 ? -12.799 6.276 -2.811 1.00 90.00 84 GLY A CA 1
ATOM 635 C C . GLY A 1 84 ? -14.094 5.537 -3.183 1.00 90.00 84 GLY A C 1
ATOM 636 O O . GLY A 1 84 ? -14.799 6.007 -4.071 1.00 90.00 84 GLY A O 1
ATOM 637 N N . GLY A 1 85 ? -14.420 4.421 -2.517 1.00 86.25 85 GLY A N 1
ATOM 638 C CA . GLY A 1 85 ? -15.665 3.671 -2.719 1.00 86.25 85 GLY A CA 1
ATOM 639 C C . GLY A 1 85 ? -16.883 4.404 -2.153 1.00 86.25 85 GLY A C 1
ATOM 640 O O . GLY A 1 85 ? -17.723 4.883 -2.909 1.00 86.25 85 GLY A O 1
ATOM 641 N N . ASP A 1 86 ? -16.945 4.540 -0.826 1.00 86.75 86 ASP A N 1
ATOM 642 C CA . ASP A 1 86 ? -18.075 5.194 -0.141 1.00 86.75 86 ASP A CA 1
ATOM 643 C C . ASP A 1 86 ? -17.942 6.726 -0.082 1.00 86.75 86 ASP A C 1
ATOM 645 O O . ASP A 1 86 ? -18.926 7.436 0.121 1.00 86.75 86 ASP A O 1
ATOM 649 N N . LEU A 1 87 ? -16.728 7.248 -0.291 1.00 85.19 87 LEU A N 1
ATOM 650 C CA . LEU A 1 87 ? -16.438 8.679 -0.416 1.00 85.19 87 LEU A CA 1
ATOM 651 C C . LEU A 1 87 ? -15.870 8.988 -1.813 1.00 85.19 87 LEU A C 1
ATOM 653 O O . LEU A 1 87 ? -14.646 9.069 -1.975 1.00 85.19 87 LEU A O 1
ATOM 657 N N . PRO A 1 88 ? -16.727 9.174 -2.837 1.00 79.81 88 PRO A N 1
ATOM 658 C CA . PRO A 1 88 ? -16.278 9.495 -4.187 1.00 79.81 88 PRO A CA 1
ATOM 659 C C . PRO A 1 88 ? -15.377 10.734 -4.221 1.00 79.81 88 PRO A C 1
ATOM 661 O O . PRO A 1 88 ? -15.627 11.729 -3.542 1.00 79.81 88 PRO A O 1
ATOM 664 N N . GLY A 1 89 ? -14.312 10.674 -5.020 1.00 81.69 89 GLY A N 1
ATOM 665 C CA . GLY A 1 89 ? -13.307 11.741 -5.109 1.00 81.69 89 GLY A CA 1
ATOM 666 C C . GLY A 1 89 ? -12.228 11.691 -4.022 1.00 81.69 89 GLY A C 1
ATOM 667 O O . GLY A 1 89 ? -11.245 12.418 -4.123 1.00 81.69 89 GLY A O 1
ATOM 668 N N . SER A 1 90 ? -12.355 10.792 -3.042 1.00 86.38 90 SER A N 1
ATOM 669 C CA . SER A 1 90 ? -11.341 10.534 -2.013 1.00 86.38 90 SER A CA 1
ATOM 670 C C . SER A 1 90 ? -10.537 9.272 -2.346 1.00 86.38 90 SER A C 1
ATOM 672 O O . SER A 1 90 ? -10.431 8.350 -1.542 1.00 86.38 90 SER A O 1
ATOM 674 N N . GLY A 1 91 ? -10.016 9.198 -3.574 1.00 90.00 91 GLY A N 1
ATOM 675 C CA . GLY A 1 91 ? -9.060 8.162 -3.974 1.00 90.00 91 GLY A CA 1
ATOM 676 C C . GLY A 1 91 ? -7.698 8.375 -3.310 1.00 90.00 91 GLY A C 1
ATOM 677 O O . GLY A 1 91 ? -7.400 9.460 -2.807 1.00 90.00 91 GLY A O 1
ATOM 678 N N . ARG A 1 92 ? -6.844 7.350 -3.330 1.00 91.50 92 ARG A N 1
ATOM 679 C CA . ARG A 1 92 ? -5.430 7.518 -2.967 1.00 91.50 92 ARG A CA 1
ATOM 680 C C . ARG A 1 92 ? -4.619 7.967 -4.174 1.00 91.50 92 ARG A C 1
ATOM 682 O O . ARG A 1 92 ? -4.904 7.568 -5.304 1.00 91.50 92 ARG A O 1
ATOM 689 N N . GLU A 1 93 ? -3.577 8.744 -3.912 1.00 93.62 93 GLU A N 1
ATOM 690 C CA . GLU A 1 93 ? -2.658 9.265 -4.922 1.00 93.62 93 GLU A CA 1
ATOM 691 C C . GLU A 1 93 ? -1.217 9.043 -4.460 1.00 93.62 93 GLU A C 1
ATOM 693 O O . GLU A 1 93 ? -0.841 9.438 -3.354 1.00 93.62 93 GLU A O 1
ATOM 698 N N . SER A 1 94 ? -0.427 8.379 -5.305 1.00 95.62 94 SER A N 1
ATOM 699 C CA . SER A 1 94 ? 0.988 8.087 -5.081 1.00 95.62 94 SER A CA 1
ATOM 700 C C . SER A 1 94 ? 1.824 8.799 -6.126 1.00 95.62 94 SER A C 1
ATOM 702 O O . SER A 1 94 ? 1.597 8.591 -7.316 1.00 95.62 94 SER A O 1
ATOM 704 N N . ILE A 1 95 ? 2.825 9.564 -5.699 1.00 97.06 95 ILE A N 1
ATOM 705 C CA . ILE A 1 95 ? 3.753 10.273 -6.584 1.00 97.06 95 ILE A CA 1
ATOM 706 C C . ILE A 1 95 ? 5.172 9.832 -6.244 1.00 97.06 95 ILE A C 1
ATOM 708 O O . ILE A 1 95 ? 5.562 9.823 -5.078 1.00 97.06 95 ILE A O 1
ATOM 712 N N . MET A 1 96 ? 5.943 9.473 -7.267 1.00 98.00 96 MET A N 1
ATOM 713 C CA . MET A 1 96 ? 7.324 9.026 -7.145 1.00 98.00 96 MET A CA 1
ATOM 714 C C . MET A 1 96 ? 8.202 9.747 -8.164 1.00 98.00 96 MET A C 1
ATOM 716 O O . MET A 1 96 ? 7.848 9.835 -9.342 1.00 98.00 96 MET A O 1
ATOM 720 N N . HIS A 1 97 ? 9.361 10.226 -7.733 1.00 98.19 97 HIS A N 1
ATOM 721 C CA . HIS A 1 97 ? 10.293 10.991 -8.547 1.00 98.19 97 HIS A CA 1
ATOM 722 C C . HIS A 1 97 ? 11.751 10.656 -8.214 1.00 98.19 97 HIS A C 1
ATOM 724 O O . HIS A 1 97 ? 12.065 10.121 -7.150 1.00 98.19 97 HIS A O 1
ATOM 730 N N . THR A 1 98 ? 12.664 10.978 -9.122 1.00 97.69 98 THR A N 1
ATOM 731 C CA . THR A 1 98 ? 14.108 10.864 -8.876 1.00 97.69 98 THR A CA 1
ATOM 732 C C . THR A 1 98 ? 14.609 11.998 -7.972 1.00 97.69 98 THR A C 1
ATOM 734 O O . THR A 1 98 ? 13.889 12.958 -7.677 1.00 97.69 98 THR A O 1
ATOM 737 N N . GLY A 1 99 ? 15.879 11.932 -7.560 1.00 94.81 99 GLY A N 1
ATOM 738 C CA . GLY A 1 99 ? 16.539 13.024 -6.830 1.00 94.81 99 GLY A CA 1
ATOM 739 C C . GLY A 1 99 ? 16.668 14.336 -7.620 1.00 94.81 99 GLY A C 1
ATOM 740 O O . GLY A 1 99 ? 16.841 15.389 -7.014 1.00 94.81 99 GLY A O 1
ATOM 741 N N . THR A 1 100 ? 16.547 14.299 -8.952 1.00 96.31 100 THR A N 1
ATOM 742 C CA . THR A 1 100 ? 16.526 15.496 -9.814 1.00 96.31 100 THR A CA 1
ATOM 743 C C . THR A 1 100 ? 15.111 16.026 -10.068 1.00 96.31 100 THR A C 1
ATOM 745 O O . THR A 1 100 ? 14.957 17.042 -10.741 1.00 96.31 100 THR A O 1
ATOM 748 N N . GLY A 1 101 ? 14.082 15.365 -9.526 1.00 95.62 101 GLY A N 1
ATOM 749 C CA . GLY A 1 101 ? 12.678 15.758 -9.672 1.00 95.62 101 GLY A CA 1
ATOM 750 C C . GLY A 1 101 ? 11.978 15.200 -10.913 1.00 95.62 101 GLY A C 1
ATOM 751 O O . GLY A 1 101 ? 10.839 15.577 -11.179 1.00 95.62 101 GLY A O 1
ATOM 752 N N . GLU A 1 102 ? 12.612 14.300 -11.669 1.00 97.38 102 GLU A N 1
ATOM 753 C CA . GLU A 1 102 ? 11.950 13.608 -12.780 1.00 97.38 102 GLU A CA 1
ATOM 754 C C . GLU A 1 102 ? 10.830 12.712 -12.244 1.00 97.38 102 GLU A C 1
ATOM 756 O O . GLU A 1 102 ? 11.066 11.879 -11.368 1.00 97.38 102 GLU A O 1
ATOM 761 N N . LEU A 1 103 ? 9.614 12.873 -12.773 1.00 97.44 103 LEU A N 1
ATOM 762 C CA . LEU A 1 103 ? 8.475 12.038 -12.408 1.00 97.44 103 LEU A CA 1
ATOM 763 C C . LEU A 1 103 ? 8.681 10.613 -12.929 1.00 97.44 103 LEU A C 1
ATOM 765 O O . LEU A 1 103 ? 8.738 10.390 -14.133 1.00 97.44 103 LEU A O 1
ATOM 769 N N . MET A 1 104 ? 8.708 9.644 -12.021 1.00 97.69 104 MET A N 1
ATOM 770 C CA . MET A 1 104 ? 8.890 8.228 -12.344 1.00 97.69 104 MET A CA 1
ATOM 771 C C . MET A 1 104 ? 7.587 7.446 -12.303 1.00 97.69 104 MET A C 1
ATOM 773 O O . MET A 1 104 ? 7.387 6.533 -13.101 1.00 97.69 104 MET A O 1
ATOM 777 N N . ALA A 1 105 ? 6.695 7.778 -11.375 1.00 97.38 105 ALA A N 1
ATOM 778 C CA . ALA A 1 105 ? 5.368 7.194 -11.330 1.00 97.38 105 ALA A CA 1
ATOM 779 C C . ALA A 1 105 ? 4.384 8.151 -10.666 1.00 97.38 105 ALA A C 1
ATOM 781 O O . ALA A 1 105 ? 4.707 8.819 -9.687 1.00 97.38 105 ALA A O 1
ATOM 782 N N . HIS A 1 106 ? 3.166 8.183 -11.184 1.00 96.62 106 HIS A N 1
ATOM 783 C CA . HIS A 1 106 ? 2.031 8.812 -10.535 1.00 96.62 106 HIS A CA 1
ATOM 784 C C . HIS A 1 106 ? 0.818 7.922 -10.750 1.00 96.62 106 HIS A C 1
ATOM 786 O O . HIS A 1 106 ? 0.427 7.689 -11.892 1.00 96.62 106 HIS A O 1
ATOM 792 N N . VAL A 1 107 ? 0.239 7.405 -9.670 1.00 95.38 107 VAL A N 1
ATOM 793 C CA . VAL A 1 107 ? -0.878 6.466 -9.755 1.00 95.38 107 VAL A CA 1
ATOM 794 C C . VAL A 1 107 ? -1.983 6.836 -8.781 1.00 95.38 107 VAL A C 1
ATOM 796 O O . VAL A 1 107 ? -1.719 7.190 -7.631 1.00 95.38 107 VAL A O 1
ATOM 799 N N . ARG A 1 108 ? -3.222 6.702 -9.256 1.00 95.00 108 ARG A N 1
ATOM 800 C CA . ARG A 1 108 ? -4.445 6.860 -8.477 1.00 95.00 108 ARG A CA 1
ATOM 801 C C . ARG A 1 108 ? -5.190 5.545 -8.376 1.00 95.00 108 ARG A C 1
ATOM 803 O O . ARG A 1 108 ? -5.281 4.794 -9.351 1.00 95.00 108 ARG A O 1
ATOM 810 N N . ALA A 1 109 ? -5.721 5.269 -7.197 1.00 95.31 109 ALA A N 1
ATOM 811 C CA . ALA A 1 109 ? -6.446 4.038 -6.949 1.00 95.31 109 ALA A CA 1
ATOM 812 C C . ALA A 1 109 ? -7.536 4.215 -5.893 1.00 95.31 109 ALA A C 1
ATOM 814 O O . ALA A 1 109 ? -7.475 5.096 -5.034 1.00 95.31 109 ALA A O 1
ATOM 815 N N . ILE A 1 110 ? -8.497 3.306 -5.951 1.00 95.62 110 ILE A N 1
ATOM 816 C CA . ILE A 1 110 ? -9.531 3.087 -4.945 1.00 95.62 110 ILE A CA 1
ATOM 817 C C . ILE A 1 110 ? -9.412 1.657 -4.430 1.00 95.62 110 ILE A C 1
ATOM 819 O O . ILE A 1 110 ? -8.779 0.806 -5.066 1.00 95.62 110 ILE A O 1
ATOM 823 N N . SER A 1 111 ? -9.992 1.378 -3.271 1.00 95.12 111 SER A N 1
ATOM 824 C CA . SER A 1 111 ? -9.985 0.024 -2.721 1.00 95.12 111 SER A CA 1
ATOM 825 C C . SER A 1 111 ? -11.090 -0.206 -1.710 1.00 95.12 111 SER A C 1
ATOM 827 O O . SER A 1 111 ? -11.552 0.735 -1.064 1.00 95.12 111 SER A O 1
ATOM 829 N N . THR A 1 112 ? -11.405 -1.479 -1.516 1.00 95.69 112 THR A N 1
ATOM 830 C CA . THR A 1 112 ? -12.280 -1.978 -0.461 1.00 95.69 112 THR A CA 1
ATOM 831 C C . THR A 1 112 ? -11.613 -3.180 0.190 1.00 95.69 112 THR A C 1
ATOM 833 O O . THR A 1 112 ? -11.096 -4.058 -0.503 1.00 95.69 112 THR A O 1
ATOM 836 N N . THR A 1 113 ? -11.642 -3.221 1.517 1.00 96.25 113 THR A N 1
ATOM 837 C CA . THR A 1 113 ? -11.110 -4.332 2.306 1.00 96.25 113 THR A CA 1
ATOM 838 C C . THR A 1 113 ? -12.155 -4.739 3.328 1.00 96.25 113 THR A C 1
ATOM 840 O O . THR A 1 113 ? -12.636 -3.887 4.074 1.00 96.25 113 THR A O 1
ATOM 843 N N . ASP A 1 114 ? -12.489 -6.026 3.377 1.00 96.69 114 ASP A N 1
ATOM 844 C CA . ASP A 1 114 ? -13.393 -6.592 4.378 1.00 96.69 114 ASP A CA 1
ATOM 845 C C . ASP A 1 114 ? -12.798 -7.873 4.954 1.00 96.69 114 ASP A C 1
ATOM 847 O O . ASP A 1 114 ? -12.697 -8.888 4.268 1.00 96.69 114 ASP A O 1
ATOM 851 N N . PHE A 1 115 ? -12.413 -7.822 6.225 1.00 96.25 115 PHE A N 1
ATOM 852 C CA . PHE A 1 115 ? -11.876 -8.944 6.993 1.00 96.25 115 PHE A CA 1
ATOM 853 C C . PHE A 1 115 ? -12.854 -9.435 8.069 1.00 96.25 115 PHE A C 1
ATOM 855 O O . PHE A 1 115 ? -12.493 -10.220 8.938 1.00 96.25 115 PHE A O 1
ATOM 862 N N . ARG A 1 116 ? -14.122 -9.022 8.032 1.00 94.75 116 ARG A N 1
ATOM 863 C CA . ARG A 1 116 ? -15.117 -9.448 9.033 1.00 94.75 116 ARG A CA 1
ATOM 864 C C . ARG A 1 116 ? -15.706 -10.822 8.738 1.00 94.75 116 ARG A C 1
ATOM 866 O O . ARG A 1 116 ? -16.265 -11.463 9.625 1.00 94.75 116 ARG A O 1
ATOM 873 N N . THR A 1 117 ? -15.652 -11.239 7.478 1.00 90.81 117 THR A N 1
ATOM 874 C CA . THR A 1 117 ? -16.358 -12.422 6.980 1.00 90.81 117 THR A CA 1
ATOM 875 C C . THR A 1 117 ? -15.409 -13.601 6.766 1.00 90.81 117 THR A C 1
ATOM 877 O O . THR A 1 117 ? -14.187 -13.451 6.760 1.00 90.81 117 THR A O 1
ATOM 880 N N . SER A 1 118 ? -15.978 -14.793 6.564 1.00 88.94 118 SER A N 1
ATOM 881 C CA . SER A 1 118 ? -15.218 -15.970 6.127 1.00 88.94 118 SER A CA 1
ATOM 882 C C . SER A 1 118 ? -14.619 -15.803 4.729 1.00 88.94 118 SER A C 1
ATOM 884 O O . SER A 1 118 ? -13.632 -16.460 4.414 1.00 88.94 118 SER A O 1
ATOM 886 N N . ASP A 1 119 ? -15.195 -14.915 3.916 1.00 93.62 119 ASP A N 1
ATOM 887 C CA . ASP A 1 119 ? -14.762 -14.603 2.554 1.00 93.62 119 ASP A CA 1
ATOM 888 C C . ASP A 1 119 ? -13.963 -13.295 2.544 1.00 93.62 119 ASP A C 1
ATOM 890 O O . ASP A 1 119 ? -14.215 -12.387 1.753 1.00 93.62 119 ASP A O 1
ATOM 894 N N . ALA A 1 120 ? -13.018 -13.181 3.476 1.00 96.88 120 ALA A N 1
ATOM 895 C CA . ALA A 1 120 ? -12.205 -11.991 3.653 1.00 96.88 120 ALA A CA 1
ATOM 896 C C . ALA A 1 120 ? -11.447 -11.612 2.373 1.00 96.88 120 ALA A C 1
ATOM 898 O O . ALA A 1 120 ? -10.875 -12.475 1.697 1.00 96.88 120 ALA A O 1
ATOM 899 N N . TYR A 1 121 ? -11.410 -10.320 2.046 1.00 97.19 121 TYR A N 1
ATOM 900 C CA . TYR A 1 121 ? -10.777 -9.847 0.817 1.00 97.19 121 TYR A CA 1
ATOM 901 C C . TYR A 1 121 ? -10.147 -8.458 0.937 1.00 97.19 121 TYR A C 1
ATOM 903 O O . TYR A 1 121 ? -10.580 -7.613 1.720 1.00 97.19 121 TYR A O 1
ATOM 911 N N . ASP A 1 122 ? -9.148 -8.223 0.089 1.00 96.62 122 ASP A N 1
ATOM 912 C CA . ASP A 1 122 ? -8.566 -6.918 -0.211 1.00 96.62 122 ASP A CA 1
ATOM 913 C C . ASP A 1 122 ? -8.592 -6.698 -1.731 1.00 96.62 122 ASP A C 1
ATOM 915 O O . ASP A 1 122 ? -7.944 -7.418 -2.499 1.00 96.62 122 ASP A O 1
ATOM 919 N N . HIS A 1 123 ? -9.387 -5.727 -2.181 1.00 96.44 123 HIS A N 1
ATOM 920 C CA . HIS A 1 123 ? -9.553 -5.409 -3.596 1.00 96.44 123 HIS A CA 1
ATOM 921 C C . HIS A 1 123 ? -9.147 -3.966 -3.867 1.00 96.44 123 HIS A C 1
ATOM 923 O O . HIS A 1 123 ? -9.737 -3.018 -3.353 1.00 96.44 123 HIS A O 1
ATOM 929 N N . SER A 1 124 ? -8.156 -3.801 -4.737 1.00 96.38 124 SER A N 1
ATOM 930 C CA . SER A 1 124 ? -7.712 -2.512 -5.251 1.00 96.38 124 SER A CA 1
ATOM 931 C C . SER A 1 124 ? -8.041 -2.350 -6.734 1.00 96.38 124 SER A C 1
ATOM 933 O O . SER A 1 124 ? -7.813 -3.246 -7.546 1.00 96.38 124 SER A O 1
ATOM 935 N N . ARG A 1 125 ? -8.495 -1.156 -7.116 1.00 95.94 125 ARG A N 1
ATOM 936 C CA . ARG A 1 125 ? -8.654 -0.749 -8.513 1.00 95.94 125 ARG A CA 1
ATOM 937 C C . ARG A 1 125 ? -7.829 0.500 -8.788 1.00 95.94 125 ARG A C 1
ATOM 939 O O . ARG A 1 125 ? -8.077 1.561 -8.224 1.00 95.94 125 ARG A O 1
ATOM 946 N N . VAL A 1 126 ? -6.869 0.378 -9.695 1.00 95.94 126 VAL A N 1
ATOM 947 C CA . VAL A 1 126 ? -6.081 1.489 -10.222 1.00 95.94 126 VAL A CA 1
ATOM 948 C C . VAL A 1 126 ? -6.909 2.229 -11.268 1.00 95.94 126 VAL A C 1
ATOM 950 O O . VAL A 1 126 ? -7.165 1.727 -12.362 1.00 95.94 126 VAL A O 1
ATOM 953 N N . GLU A 1 127 ? -7.346 3.435 -10.930 1.00 93.31 127 GLU A N 1
ATOM 954 C CA . GLU A 1 127 ? -8.194 4.250 -11.803 1.00 93.31 127 GLU A CA 1
ATOM 955 C C . GLU A 1 127 ? -7.417 4.827 -12.986 1.00 93.31 127 GLU A C 1
ATOM 957 O O . GLU A 1 127 ? -7.975 5.041 -14.062 1.00 93.31 127 GLU A O 1
ATOM 962 N N . GLY A 1 128 ? -6.118 5.040 -12.799 1.00 90.25 128 GLY A N 1
ATOM 963 C CA . GLY A 1 128 ? -5.223 5.517 -13.835 1.00 90.25 128 GLY A CA 1
ATOM 964 C C . GLY A 1 128 ? -3.898 5.983 -13.258 1.00 90.25 128 GLY A C 1
ATOM 965 O O . GLY A 1 128 ? -3.751 6.218 -12.057 1.00 90.25 128 GLY A O 1
ATOM 966 N N . GLY A 1 129 ? -2.917 6.131 -14.135 1.00 93.88 129 GLY A N 1
ATOM 967 C CA . GLY A 1 129 ? -1.601 6.598 -13.751 1.00 93.88 129 GLY A CA 1
ATOM 968 C C . GLY A 1 129 ? -0.576 6.436 -14.856 1.00 93.88 129 GLY A C 1
ATOM 969 O O . GLY A 1 129 ? -0.822 5.790 -15.881 1.00 93.88 129 GLY A O 1
ATOM 970 N N . VAL A 1 130 ? 0.590 7.012 -14.612 1.00 96.81 130 VAL A N 1
ATOM 971 C CA . VAL A 1 130 ? 1.790 6.852 -15.427 1.00 96.81 130 VAL A CA 1
ATOM 972 C C . VAL A 1 130 ? 2.870 6.168 -14.606 1.00 96.81 130 VAL A C 1
ATOM 974 O O . VAL A 1 130 ? 2.973 6.376 -13.397 1.00 96.81 130 VAL A O 1
ATOM 977 N N . SER A 1 131 ? 3.679 5.342 -15.256 1.00 97.50 131 SER A N 1
ATOM 978 C CA . SER A 1 131 ? 4.871 4.758 -14.655 1.00 97.50 131 SER A CA 1
ATOM 979 C C . SER A 1 131 ? 5.956 4.580 -15.712 1.00 97.50 131 SER A C 1
ATOM 981 O O . SER A 1 131 ? 5.688 4.201 -16.854 1.00 97.50 131 SER A O 1
ATOM 983 N N . HIS A 1 132 ? 7.188 4.872 -15.326 1.00 97.56 132 HIS A N 1
ATOM 984 C CA . HIS A 1 132 ? 8.390 4.721 -16.136 1.00 97.56 132 HIS A CA 1
ATOM 985 C C . HIS A 1 132 ? 9.351 3.692 -15.522 1.00 97.56 132 HIS A C 1
ATOM 987 O O . HIS A 1 132 ? 10.532 3.677 -15.862 1.00 97.56 132 HIS A O 1
ATOM 993 N N . LEU A 1 133 ? 8.849 2.835 -14.626 1.00 96.88 133 LEU A N 1
ATOM 994 C CA . LEU A 1 133 ? 9.616 1.834 -13.887 1.00 96.88 133 LEU A CA 1
ATOM 995 C C . LEU A 1 133 ? 9.629 0.509 -14.656 1.00 96.88 133 LEU A C 1
ATOM 997 O O . LEU A 1 133 ? 8.626 -0.200 -14.751 1.00 96.88 133 LEU A O 1
ATOM 1001 N N . ARG A 1 134 ? 10.775 0.170 -15.237 1.00 96.12 134 ARG A N 1
ATOM 1002 C CA . ARG A 1 134 ? 10.979 -1.011 -16.076 1.00 96.12 134 ARG A CA 1
ATOM 1003 C C . ARG A 1 134 ? 11.895 -1.999 -15.376 1.00 96.12 134 ARG A C 1
ATOM 1005 O O . ARG A 1 134 ? 13.054 -1.709 -15.100 1.00 96.12 134 ARG A O 1
ATOM 1012 N N . ARG A 1 135 ?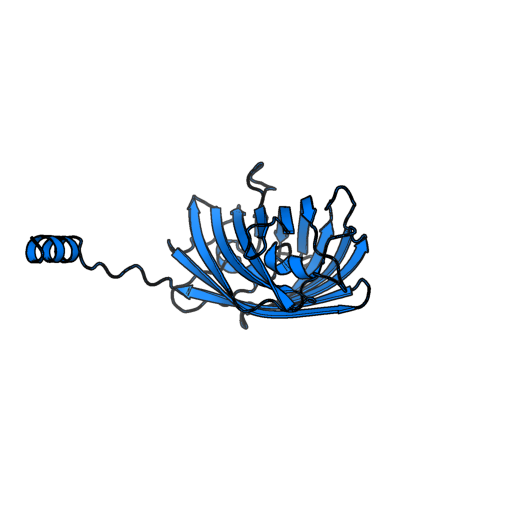 11.373 -3.200 -15.145 1.00 93.50 135 ARG A N 1
ATOM 1013 C CA . ARG A 1 135 ? 12.137 -4.329 -14.601 1.00 93.50 135 ARG A CA 1
ATOM 1014 C C . ARG A 1 135 ? 13.338 -4.654 -15.491 1.00 93.50 135 ARG A C 1
ATOM 1016 O O . ARG A 1 135 ? 13.203 -4.667 -16.712 1.00 93.50 135 ARG A O 1
ATOM 1023 N N . GLY A 1 136 ? 14.476 -4.945 -14.875 1.00 94.06 136 GLY A N 1
ATOM 1024 C CA . GLY A 1 136 ? 15.767 -5.153 -15.529 1.00 94.06 136 GLY A CA 1
ATOM 1025 C C . GLY A 1 136 ? 16.494 -3.861 -15.920 1.00 94.06 136 GLY A C 1
ATOM 1026 O O . GLY A 1 136 ? 17.635 -3.934 -16.363 1.00 94.06 136 GLY A O 1
ATOM 1027 N N . GLU A 1 137 ? 15.860 -2.696 -15.762 1.00 96.06 137 GLU A N 1
ATOM 1028 C CA . GLU A 1 137 ? 16.451 -1.384 -16.037 1.00 96.06 137 GLU A CA 1
ATOM 1029 C C . GLU A 1 137 ? 16.396 -0.531 -14.761 1.00 96.06 137 GLU A C 1
ATOM 1031 O O . GLU A 1 137 ? 17.340 -0.485 -13.983 1.00 96.06 137 GLU A O 1
ATOM 1036 N N . ASN A 1 138 ? 15.264 0.122 -14.514 1.00 96.56 138 ASN A N 1
ATOM 1037 C CA . ASN A 1 138 ? 15.021 1.052 -13.413 1.00 96.56 138 ASN A CA 1
ATOM 1038 C C . ASN A 1 138 ? 13.809 0.616 -12.565 1.00 96.56 138 ASN A C 1
ATOM 1040 O O . ASN A 1 138 ? 13.051 1.454 -12.074 1.00 96.56 138 ASN A O 1
ATOM 1044 N N . GLY A 1 139 ? 13.599 -0.697 -12.434 1.00 96.88 139 GLY A N 1
ATOM 1045 C CA . GLY A 1 139 ? 12.614 -1.292 -11.532 1.00 96.88 139 GLY A CA 1
ATOM 1046 C C . GLY A 1 139 ? 13.030 -1.167 -10.065 1.00 96.88 139 GLY A C 1
ATOM 1047 O O . GLY A 1 139 ? 14.128 -0.711 -9.763 1.00 96.88 139 GLY A O 1
ATOM 1048 N N . ILE A 1 140 ? 12.159 -1.575 -9.143 1.00 97.81 140 ILE A N 1
ATOM 1049 C CA . ILE A 1 140 ? 12.403 -1.527 -7.694 1.00 97.81 140 ILE A CA 1
ATOM 1050 C C . ILE A 1 140 ? 13.362 -2.648 -7.284 1.00 97.81 140 ILE A C 1
ATOM 1052 O O . ILE A 1 140 ? 13.019 -3.817 -7.399 1.00 97.81 140 ILE A O 1
ATOM 1056 N N . ALA A 1 141 ? 14.528 -2.320 -6.740 1.00 97.75 141 ALA A N 1
ATOM 1057 C CA . ALA A 1 141 ? 15.446 -3.299 -6.158 1.00 97.75 141 ALA A CA 1
ATOM 1058 C C . ALA A 1 141 ? 15.148 -3.553 -4.675 1.00 97.75 141 ALA A C 1
ATOM 1060 O O . ALA A 1 141 ? 15.051 -4.702 -4.251 1.00 97.75 141 ALA A O 1
ATOM 1061 N N . HIS A 1 142 ? 14.988 -2.485 -3.893 1.00 97.75 142 HIS A N 1
ATOM 1062 C CA . HIS A 1 142 ? 14.785 -2.575 -2.450 1.00 97.75 142 HIS A CA 1
ATOM 1063 C C . HIS A 1 142 ? 13.946 -1.402 -1.934 1.00 97.75 142 HIS A C 1
ATOM 1065 O O . HIS A 1 142 ? 14.065 -0.273 -2.408 1.00 97.75 142 HIS A O 1
ATOM 1071 N N . ILE A 1 143 ? 13.095 -1.668 -0.944 1.00 97.94 143 ILE A N 1
ATOM 1072 C CA . ILE A 1 143 ? 12.301 -0.660 -0.242 1.00 97.94 143 ILE A CA 1
ATOM 1073 C C . ILE A 1 143 ? 12.763 -0.657 1.221 1.00 97.94 143 ILE A C 1
ATOM 1075 O O . ILE A 1 143 ? 12.418 -1.578 1.965 1.00 97.94 143 ILE A O 1
ATOM 1079 N N . PRO A 1 144 ? 13.547 0.348 1.650 1.00 97.50 144 PRO A N 1
ATOM 1080 C CA . PRO A 1 144 ? 13.901 0.514 3.053 1.00 97.50 144 PRO A CA 1
ATOM 1081 C C . PRO A 1 144 ? 12.670 0.747 3.931 1.00 97.50 144 PRO A C 1
ATOM 1083 O O . PRO A 1 144 ? 11.642 1.216 3.449 1.00 97.50 144 PRO A O 1
ATOM 1086 N N . ALA A 1 145 ? 12.811 0.509 5.236 1.00 96.69 145 ALA A N 1
ATOM 1087 C CA . ALA A 1 145 ? 11.819 0.900 6.236 1.00 96.69 145 ALA A CA 1
ATOM 1088 C C . ALA A 1 145 ? 11.439 2.387 6.109 1.00 96.69 145 ALA A C 1
ATOM 1090 O O . ALA A 1 145 ? 12.290 3.238 5.815 1.00 96.69 145 ALA A O 1
ATOM 1091 N N . PHE A 1 146 ? 10.167 2.704 6.342 1.00 96.75 146 PHE A N 1
ATOM 1092 C CA . PHE A 1 146 ? 9.640 4.060 6.201 1.00 96.75 146 PHE A CA 1
ATOM 1093 C C . PHE A 1 146 ? 8.442 4.315 7.114 1.00 96.75 146 PHE A C 1
ATOM 1095 O O . PHE A 1 146 ? 7.906 3.407 7.747 1.00 96.75 146 PHE A O 1
ATOM 1102 N N . ASP A 1 147 ? 8.018 5.577 7.148 1.00 95.81 147 ASP A N 1
ATOM 1103 C CA . ASP A 1 147 ? 6.969 6.059 8.035 1.00 95.81 147 ASP A CA 1
ATOM 1104 C C . ASP A 1 147 ? 5.801 6.693 7.310 1.00 95.81 147 ASP A C 1
ATOM 1106 O O . ASP A 1 147 ? 5.951 7.373 6.287 1.00 95.81 147 ASP A O 1
ATOM 1110 N N . GLY A 1 148 ? 4.637 6.531 7.928 1.00 95.69 148 GLY A N 1
ATOM 1111 C CA . GLY A 1 148 ? 3.459 7.337 7.692 1.00 95.69 148 GLY A CA 1
ATOM 1112 C C . GLY A 1 148 ? 3.002 8.052 8.952 1.00 95.69 148 GLY A C 1
ATOM 1113 O O . GLY A 1 148 ? 3.081 7.514 10.053 1.00 95.69 148 GLY A O 1
ATOM 1114 N N . ILE A 1 149 ? 2.478 9.261 8.780 1.00 96.38 149 ILE A N 1
ATOM 1115 C CA . ILE A 1 149 ? 1.680 9.918 9.815 1.00 96.38 149 ILE A CA 1
ATOM 1116 C C . ILE A 1 149 ? 0.237 9.485 9.625 1.00 96.38 149 ILE A C 1
ATOM 1118 O O . ILE A 1 149 ? -0.308 9.653 8.536 1.00 96.38 149 ILE A O 1
ATOM 1122 N N . MET A 1 150 ? -0.354 8.935 10.677 1.00 96.62 150 MET A N 1
ATOM 1123 C CA . MET A 1 150 ? -1.744 8.508 10.750 1.00 96.62 150 MET A CA 1
ATOM 1124 C C . MET A 1 150 ? -2.516 9.469 11.656 1.00 96.62 150 MET A C 1
ATOM 1126 O O . MET A 1 150 ? -2.072 9.757 12.766 1.00 96.62 150 MET A O 1
ATOM 1130 N N . MET A 1 151 ? -3.650 9.983 11.181 1.00 95.75 151 MET A N 1
ATOM 1131 C CA . MET A 1 151 ? -4.456 10.967 11.910 1.00 95.75 151 MET A CA 1
ATOM 1132 C C . MET A 1 151 ? -5.955 10.764 11.689 1.00 95.75 151 MET A C 1
ATOM 1134 O O . MET A 1 151 ? -6.391 10.458 10.575 1.00 95.75 151 MET A O 1
ATOM 1138 N N . GLN A 1 152 ? -6.752 11.007 12.730 1.00 95.56 152 GLN A N 1
ATOM 1139 C CA . GLN A 1 152 ? -8.202 11.155 12.596 1.00 95.56 152 GLN A CA 1
ATOM 1140 C C . GLN A 1 152 ? -8.487 12.492 11.890 1.00 95.56 152 GLN A C 1
ATOM 1142 O O . GLN A 1 152 ? -8.221 13.559 12.439 1.00 95.56 152 GLN A O 1
ATOM 1147 N N . ALA A 1 153 ? -9.008 12.445 10.664 1.00 93.56 153 ALA A N 1
ATOM 1148 C CA . ALA A 1 153 ? -9.282 13.634 9.848 1.00 93.56 153 ALA A CA 1
ATOM 1149 C C . ALA A 1 153 ? -10.752 14.092 9.913 1.00 93.56 153 ALA A C 1
ATOM 1151 O O . ALA A 1 153 ? -11.086 15.191 9.479 1.00 93.56 153 ALA A O 1
ATOM 1152 N N . GLY A 1 154 ? -11.632 13.250 10.450 1.00 92.25 154 GLY A N 1
ATOM 1153 C CA . GLY A 1 154 ? -13.050 13.525 10.662 1.00 92.25 154 GLY A CA 1
ATOM 1154 C C . GLY A 1 154 ? -13.785 12.256 11.094 1.00 92.25 154 GLY A C 1
ATOM 1155 O O . GLY A 1 154 ? -13.152 11.203 11.162 1.00 92.25 154 GLY A O 1
ATOM 1156 N N . PRO A 1 155 ? -15.095 12.313 11.375 1.00 92.50 155 PRO A N 1
ATOM 1157 C CA . PRO A 1 155 ? -15.868 11.129 11.749 1.00 92.50 155 PRO A CA 1
ATOM 1158 C C . PRO A 1 155 ? -15.760 10.035 10.681 1.00 92.50 155 PRO A C 1
ATOM 1160 O O . PRO A 1 155 ? -16.050 10.285 9.510 1.00 92.50 155 PRO A O 1
ATOM 1163 N N . GLY A 1 156 ? -15.304 8.841 11.064 1.00 94.62 156 GLY A N 1
ATOM 1164 C CA . GLY A 1 156 ? -15.115 7.728 10.134 1.00 94.62 156 GLY A CA 1
ATOM 1165 C C . GLY A 1 156 ? -14.006 7.936 9.101 1.00 94.62 156 GLY A C 1
ATOM 1166 O O . GLY A 1 156 ? -13.924 7.155 8.166 1.00 94.62 156 GLY A O 1
ATOM 1167 N N . LEU A 1 157 ? -13.156 8.962 9.209 1.00 95.88 157 LEU A N 1
ATOM 1168 C CA . LEU A 1 157 ? -12.086 9.221 8.242 1.00 95.88 157 LEU A CA 1
ATOM 1169 C C . LEU A 1 157 ? -10.724 9.273 8.929 1.00 95.88 157 LEU A C 1
ATOM 1171 O O . LEU A 1 157 ? -10.446 10.174 9.725 1.00 95.88 157 LEU A O 1
ATOM 1175 N N . VAL A 1 158 ? -9.849 8.345 8.550 1.00 96.56 158 VAL A N 1
ATOM 1176 C CA . VAL A 1 158 ? -8.453 8.303 8.982 1.00 96.56 158 VAL A CA 1
ATOM 1177 C C . VAL A 1 158 ? -7.549 8.512 7.780 1.00 96.56 158 VAL A C 1
ATOM 1179 O O . VAL A 1 158 ? -7.570 7.742 6.820 1.00 96.56 158 VAL A O 1
ATOM 1182 N N . VAL A 1 159 ? -6.720 9.549 7.830 1.00 95.50 159 VAL A N 1
ATOM 1183 C CA . VAL A 1 159 ? -5.746 9.824 6.775 1.00 95.50 159 VAL A CA 1
ATOM 1184 C C . VAL A 1 159 ? -4.386 9.311 7.208 1.00 95.50 159 VAL A C 1
ATOM 1186 O O . VAL A 1 159 ? -3.918 9.622 8.302 1.00 95.50 159 VAL A O 1
ATOM 1189 N N . ILE A 1 160 ? -3.735 8.551 6.330 1.00 95.88 160 ILE A N 1
ATOM 1190 C CA . ILE A 1 160 ? -2.328 8.187 6.478 1.00 95.88 160 ILE A CA 1
ATOM 1191 C C . ILE A 1 160 ? -1.543 8.858 5.355 1.00 95.88 160 ILE A C 1
ATOM 1193 O O . ILE A 1 160 ? -1.930 8.761 4.197 1.00 95.88 160 ILE A O 1
ATOM 1197 N N . THR A 1 161 ? -0.448 9.545 5.667 1.00 95.81 161 THR A N 1
ATOM 1198 C CA . THR A 1 161 ? 0.470 10.088 4.654 1.00 95.81 161 THR A CA 1
ATOM 1199 C C . THR A 1 161 ? 1.857 9.519 4.864 1.00 95.81 161 THR A C 1
ATOM 1201 O O . THR A 1 161 ? 2.461 9.758 5.907 1.00 95.81 161 THR A O 1
ATOM 1204 N N . THR A 1 162 ? 2.375 8.799 3.873 1.00 96.12 162 THR A N 1
ATOM 1205 C CA . THR A 1 162 ? 3.720 8.213 3.907 1.00 96.12 162 THR A CA 1
ATOM 1206 C C . THR A 1 162 ? 4.695 9.009 3.063 1.00 96.12 162 THR A C 1
ATOM 1208 O O . THR A 1 162 ? 4.337 9.513 1.996 1.00 96.12 162 THR A O 1
ATOM 1211 N N . ARG A 1 163 ? 5.950 9.060 3.510 1.00 95.56 163 ARG A N 1
ATOM 1212 C CA . ARG A 1 163 ? 7.098 9.443 2.683 1.00 95.56 163 ARG A CA 1
ATOM 1213 C C . ARG A 1 163 ? 8.071 8.284 2.676 1.00 95.56 163 ARG A C 1
ATOM 1215 O O . ARG A 1 163 ? 8.390 7.746 3.732 1.00 95.56 163 ARG A O 1
ATOM 1222 N N . TYR A 1 164 ? 8.546 7.917 1.501 1.00 96.69 164 TYR A N 1
ATOM 1223 C CA . TYR A 1 164 ? 9.421 6.768 1.341 1.00 96.69 164 TYR A CA 1
ATOM 1224 C C . TYR A 1 164 ? 10.507 7.048 0.316 1.00 96.69 164 TYR A C 1
ATOM 1226 O O . TYR A 1 164 ? 10.448 7.989 -0.482 1.00 96.69 164 TYR A O 1
ATOM 1234 N N . ARG A 1 165 ? 11.507 6.177 0.349 1.00 97.94 165 ARG A N 1
ATOM 1235 C CA . ARG A 1 165 ? 12.494 6.021 -0.707 1.00 97.94 165 ARG A CA 1
ATOM 1236 C C . ARG A 1 165 ? 12.490 4.571 -1.165 1.00 97.94 165 ARG A C 1
ATOM 1238 O O . ARG A 1 165 ? 12.121 3.694 -0.391 1.00 97.94 165 ARG A O 1
ATOM 1245 N N . ALA A 1 166 ? 12.924 4.331 -2.389 1.00 98.19 166 ALA A N 1
ATOM 1246 C CA . ALA A 1 166 ? 13.203 2.994 -2.888 1.00 98.19 166 ALA A CA 1
ATOM 1247 C C . ALA A 1 166 ? 14.499 3.022 -3.694 1.00 98.19 166 ALA A C 1
ATOM 1249 O O . ALA A 1 166 ? 14.793 3.997 -4.385 1.00 98.19 166 ALA A O 1
ATOM 1250 N N . GLU A 1 167 ? 15.279 1.962 -3.587 1.00 98.31 167 GLU A N 1
ATOM 1251 C CA . GLU A 1 167 ? 16.461 1.735 -4.406 1.00 98.31 167 GLU A CA 1
ATOM 1252 C C . GLU A 1 167 ? 16.017 1.048 -5.694 1.00 98.31 167 GLU A C 1
ATOM 1254 O O . GLU A 1 167 ? 15.198 0.125 -5.660 1.00 98.31 167 GLU A O 1
ATOM 1259 N N . LEU A 1 168 ? 16.526 1.513 -6.830 1.00 98.12 168 LEU A N 1
ATOM 1260 C CA . LEU A 1 168 ? 16.215 0.964 -8.144 1.00 98.12 168 LEU A CA 1
ATOM 1261 C C . LEU A 1 168 ? 17.296 -0.021 -8.604 1.00 98.12 168 LEU A C 1
ATOM 1263 O O . LEU A 1 168 ? 18.439 0.027 -8.157 1.00 98.12 168 LEU A O 1
ATOM 1267 N N . GLU A 1 169 ? 16.952 -0.897 -9.546 1.00 97.81 169 GLU A N 1
ATOM 1268 C CA . GLU A 1 169 ? 17.850 -1.930 -10.094 1.00 97.81 169 GLU A CA 1
ATOM 1269 C C . GLU A 1 169 ? 19.091 -1.354 -10.798 1.00 97.81 169 GLU A C 1
ATOM 1271 O O . GLU A 1 169 ? 20.132 -2.004 -10.842 1.00 97.81 169 GLU A O 1
ATOM 1276 N N . ASN A 1 170 ? 19.024 -0.110 -11.278 1.00 97.06 170 ASN A N 1
ATOM 1277 C CA . ASN A 1 170 ? 20.169 0.624 -11.827 1.00 97.06 170 ASN A CA 1
ATOM 1278 C C . ASN A 1 170 ? 21.036 1.326 -10.759 1.00 97.06 170 ASN A C 1
ATOM 1280 O O . ASN A 1 170 ? 21.936 2.086 -11.114 1.00 97.06 170 ASN A O 1
ATOM 1284 N N . GLY A 1 171 ? 20.745 1.135 -9.469 1.00 97.50 171 GLY A N 1
ATOM 1285 C CA . GLY A 1 171 ? 21.460 1.742 -8.343 1.00 97.50 171 GLY A CA 1
ATOM 1286 C C . GLY A 1 171 ? 21.054 3.181 -8.005 1.00 97.50 171 GLY A C 1
ATOM 1287 O O . GLY A 1 171 ? 21.615 3.766 -7.081 1.00 97.50 171 GLY A O 1
ATOM 1288 N N . SER A 1 172 ? 20.098 3.772 -8.729 1.00 97.44 172 SER A N 1
ATOM 1289 C CA . SER A 1 172 ? 19.563 5.098 -8.393 1.00 97.44 172 SER A CA 1
ATOM 1290 C C . SER A 1 172 ? 18.477 5.032 -7.313 1.00 97.44 172 SER A C 1
ATOM 1292 O O . SER A 1 172 ? 17.936 3.966 -7.018 1.00 97.44 172 SER A O 1
ATOM 1294 N N . THR A 1 173 ? 18.146 6.185 -6.727 1.00 98.25 173 THR A N 1
ATOM 1295 C CA . THR A 1 173 ? 17.141 6.295 -5.662 1.00 98.25 173 THR A CA 1
ATOM 1296 C C . THR A 1 173 ? 15.889 7.005 -6.154 1.00 98.25 173 THR A C 1
ATOM 1298 O O . THR A 1 173 ? 15.944 8.097 -6.728 1.00 98.25 173 THR A O 1
ATOM 1301 N N . LEU A 1 174 ? 14.755 6.391 -5.852 1.00 98.00 174 LEU A N 1
ATOM 1302 C CA . LEU A 1 174 ? 13.420 6.934 -5.997 1.00 98.00 174 LEU A CA 1
ATOM 1303 C C . LEU A 1 174 ? 12.961 7.541 -4.669 1.00 98.00 174 LEU A C 1
ATOM 1305 O O . LEU A 1 174 ? 13.181 6.958 -3.609 1.00 98.00 174 LEU A O 1
ATOM 1309 N N . TYR A 1 175 ? 12.274 8.672 -4.732 1.00 98.31 175 TYR A N 1
ATOM 1310 C CA . TYR A 1 175 ? 11.609 9.316 -3.605 1.00 98.31 175 TYR A CA 1
ATOM 1311 C C . TYR A 1 175 ? 10.124 9.386 -3.901 1.00 98.31 175 TYR A C 1
ATOM 1313 O O . TYR A 1 175 ? 9.735 9.623 -5.043 1.00 98.31 175 TYR A O 1
ATOM 1321 N N . GLY A 1 176 ? 9.283 9.192 -2.897 1.00 97.38 176 GLY A N 1
ATOM 1322 C CA . GLY A 1 176 ? 7.855 9.296 -3.118 1.00 97.38 176 GLY A CA 1
ATOM 1323 C C . GLY A 1 176 ? 7.059 9.599 -1.874 1.00 97.38 176 GLY A C 1
ATOM 1324 O O . GLY A 1 176 ? 7.546 9.568 -0.738 1.00 97.38 176 GLY A O 1
ATOM 1325 N N . SER A 1 177 ? 5.804 9.925 -2.127 1.00 96.81 177 SER A N 1
ATOM 1326 C CA . SER A 1 177 ? 4.805 10.147 -1.106 1.00 96.81 177 SER A CA 1
ATOM 1327 C C . SER A 1 177 ? 3.476 9.570 -1.544 1.00 96.81 177 SER A C 1
ATOM 1329 O O . SER A 1 177 ? 3.190 9.392 -2.734 1.00 96.81 177 SER A O 1
ATOM 1331 N N . THR A 1 178 ? 2.650 9.237 -0.563 1.00 96.31 178 THR A N 1
ATOM 1332 C CA . THR A 1 178 ? 1.305 8.741 -0.831 1.00 96.31 178 THR A CA 1
ATOM 1333 C C . THR A 1 178 ? 0.377 9.143 0.296 1.00 96.31 178 THR A C 1
ATOM 1335 O O . THR A 1 178 ? 0.759 9.085 1.466 1.00 96.31 178 THR A O 1
ATOM 1338 N N . SER A 1 179 ? -0.824 9.582 -0.075 1.00 94.31 179 SER A N 1
ATOM 1339 C CA . SER A 1 179 ? -1.899 9.939 0.850 1.00 94.31 179 SER A CA 1
ATOM 1340 C C . SER A 1 179 ? -3.022 8.908 0.770 1.00 94.31 179 SER A C 1
ATOM 1342 O O . SER A 1 179 ? -3.454 8.531 -0.323 1.00 94.31 179 SER A O 1
ATOM 1344 N N . TYR A 1 180 ? -3.489 8.458 1.931 1.00 93.12 180 TYR A N 1
ATOM 1345 C CA . TYR A 1 180 ? -4.467 7.390 2.096 1.00 93.12 180 TYR A CA 1
ATOM 1346 C C . TYR A 1 180 ? -5.658 7.868 2.929 1.00 93.12 180 TYR A C 1
ATOM 1348 O O . TYR A 1 180 ? -5.586 7.832 4.159 1.00 93.12 180 TYR A O 1
ATOM 1356 N N . PRO A 1 181 ? -6.757 8.300 2.298 1.00 95.12 181 PRO A N 1
ATOM 1357 C CA . PRO A 1 181 ? -7.980 8.660 3.008 1.00 95.12 181 PRO A CA 1
ATOM 1358 C C . PRO A 1 181 ? -8.818 7.403 3.299 1.00 95.12 181 PRO A C 1
ATOM 1360 O O . PRO A 1 181 ? -9.705 7.050 2.527 1.00 95.12 181 PRO A O 1
ATOM 1363 N N . HIS A 1 182 ? -8.517 6.699 4.392 1.00 95.62 182 HIS A N 1
ATOM 1364 C CA . HIS A 1 182 ? -9.265 5.509 4.808 1.00 95.62 182 HIS A CA 1
ATOM 1365 C C . HIS A 1 182 ? -10.606 5.916 5.404 1.00 95.62 182 HIS A C 1
ATOM 1367 O O . HIS A 1 182 ? -10.663 6.527 6.474 1.00 95.62 182 HIS A O 1
ATOM 1373 N N . TYR A 1 183 ? -11.681 5.544 4.725 1.00 96.88 183 TYR A N 1
ATOM 1374 C CA . TYR A 1 183 ? -13.026 5.671 5.243 1.00 96.88 183 TYR A CA 1
ATOM 1375 C C . TYR A 1 183 ? -13.435 4.406 5.998 1.00 96.88 183 TYR A C 1
ATOM 1377 O O . TYR A 1 183 ? -13.254 3.286 5.520 1.00 96.88 183 TYR A O 1
ATOM 1385 N N . LEU A 1 184 ? -13.962 4.615 7.197 1.00 96.56 184 LEU A N 1
ATOM 1386 C CA . LEU A 1 184 ? -14.347 3.629 8.193 1.00 96.56 184 LEU A CA 1
ATOM 1387 C C . LEU A 1 184 ? -15.857 3.793 8.448 1.00 96.56 184 LEU A C 1
ATOM 1389 O O . LEU A 1 184 ? -16.249 4.436 9.426 1.00 96.56 184 LEU A O 1
ATOM 1393 N N . PRO A 1 185 ? -16.726 3.275 7.564 1.00 94.00 185 PRO A N 1
ATOM 1394 C CA . PRO A 1 185 ? -18.175 3.497 7.657 1.00 94.00 185 PRO A CA 1
ATOM 1395 C C . PRO A 1 185 ? -18.783 2.939 8.947 1.00 94.00 185 PRO A C 1
ATOM 1397 O O . PRO A 1 185 ? -19.783 3.452 9.439 1.00 94.00 185 PRO A O 1
ATOM 1400 N N . GLU A 1 186 ? -18.152 1.911 9.510 1.00 93.50 186 GLU A N 1
ATOM 1401 C CA . GLU A 1 186 ? -18.540 1.265 10.762 1.00 93.50 186 GLU A CA 1
ATOM 1402 C C . GLU A 1 186 ? -17.456 1.466 11.831 1.00 93.50 186 GLU A C 1
ATOM 1404 O O . GLU A 1 186 ? -17.080 0.529 12.534 1.00 93.50 186 GLU A O 1
ATOM 1409 N N . GLN A 1 187 ? -16.906 2.684 11.928 1.00 96.94 187 GLN A N 1
ATOM 1410 C CA . GLN A 1 187 ? -15.843 2.988 12.886 1.00 96.94 187 GLN A CA 1
ATOM 1411 C C . GLN A 1 187 ? -16.242 2.568 14.311 1.00 96.94 187 GLN A C 1
ATOM 1413 O O . GLN A 1 187 ? -17.219 3.063 14.871 1.00 96.94 187 GLN A O 1
ATOM 1418 N N . THR A 1 188 ? -15.458 1.671 14.909 1.00 95.81 188 THR A N 1
ATOM 1419 C CA . THR A 1 188 ? -15.715 1.124 16.251 1.00 95.81 188 THR A CA 1
ATOM 1420 C C . THR A 1 188 ? -14.951 1.871 17.342 1.00 95.81 188 THR A C 1
ATOM 1422 O O . THR A 1 188 ? -15.378 1.895 18.497 1.00 95.81 188 THR A O 1
ATOM 1425 N N . VAL A 1 189 ? -13.823 2.494 16.987 1.00 96.75 189 VAL A N 1
ATOM 1426 C CA . VAL A 1 189 ? -13.010 3.312 17.890 1.00 96.75 189 VAL A CA 1
ATOM 1427 C C . VAL A 1 189 ? -12.295 4.423 17.119 1.00 96.75 189 VAL A C 1
ATOM 1429 O O . VAL A 1 189 ? -11.849 4.231 15.983 1.00 96.75 189 VAL A O 1
ATOM 1432 N N . GLU A 1 190 ? -12.197 5.600 17.735 1.00 95.94 190 GLU A N 1
ATOM 1433 C CA . GLU A 1 190 ? -11.413 6.715 17.202 1.00 95.94 190 GLU A CA 1
ATOM 1434 C C . GLU A 1 190 ? -9.917 6.462 17.354 1.00 95.94 190 GLU A C 1
ATOM 1436 O O . GLU A 1 190 ? -9.449 5.941 18.371 1.00 95.94 190 GLU A O 1
ATOM 1441 N N . VAL A 1 191 ? -9.156 6.850 16.333 1.00 94.19 191 VAL A N 1
ATOM 1442 C CA . VAL A 1 191 ? -7.698 6.837 16.427 1.00 94.19 191 VAL A CA 1
ATOM 1443 C C . VAL A 1 191 ? -7.252 8.123 17.135 1.00 94.19 191 VAL A C 1
ATOM 1445 O O . VAL A 1 191 ? -7.835 9.183 16.895 1.00 94.19 191 VAL A O 1
ATOM 1448 N N . PRO A 1 192 ? -6.238 8.076 18.016 1.00 90.81 192 PRO A N 1
ATOM 1449 C CA . PRO A 1 192 ? -5.647 9.279 18.597 1.00 90.81 192 PRO A CA 1
ATOM 1450 C C . PRO A 1 192 ? -5.264 10.327 17.543 1.00 90.81 192 PRO A C 1
ATOM 1452 O O . PRO A 1 192 ? -4.961 9.976 16.402 1.00 90.81 192 PRO A O 1
ATOM 1455 N N . SER A 1 193 ? -5.242 11.611 17.934 1.00 83.81 193 SER A N 1
ATOM 1456 C CA . SER A 1 193 ? -5.090 12.745 17.001 1.00 83.81 193 SER A CA 1
ATOM 1457 C C . SER A 1 193 ? -3.949 12.563 15.999 1.00 83.81 193 SER A C 1
ATOM 1459 O O . SER A 1 193 ? -4.135 12.838 14.818 1.00 83.81 193 SER A O 1
ATOM 1461 N N . TYR A 1 194 ? -2.797 12.068 16.460 1.00 92.75 194 TYR A N 1
ATOM 1462 C CA . TYR A 1 194 ? -1.667 11.726 15.605 1.00 92.75 194 TYR A CA 1
ATOM 1463 C C . TYR A 1 194 ? -0.938 10.485 16.111 1.00 92.75 194 TYR A C 1
ATOM 1465 O O . TYR A 1 194 ? -0.694 10.335 17.309 1.00 92.75 194 TYR A O 1
ATOM 1473 N N . GLN A 1 195 ? -0.552 9.621 15.178 1.00 96.50 195 GLN A N 1
ATOM 1474 C CA . GLN A 1 195 ? 0.216 8.401 15.411 1.00 96.50 195 GLN A CA 1
ATOM 1475 C C . GLN A 1 195 ? 1.165 8.157 14.241 1.00 96.50 195 GLN A C 1
ATOM 1477 O O . GLN A 1 195 ? 1.018 8.746 13.167 1.00 96.50 195 GLN A O 1
ATOM 1482 N N . ILE A 1 196 ? 2.145 7.284 14.440 1.00 96.81 196 ILE A N 1
ATOM 1483 C CA . ILE A 1 196 ? 3.064 6.869 13.382 1.00 96.81 196 ILE A CA 1
ATOM 1484 C C . ILE A 1 196 ? 2.674 5.461 12.947 1.00 96.81 196 ILE A C 1
ATOM 1486 O O . ILE A 1 196 ? 2.689 4.546 13.763 1.00 96.81 196 ILE A O 1
ATOM 1490 N N . LEU A 1 197 ? 2.383 5.276 11.662 1.00 97.06 197 LEU A N 1
ATOM 1491 C CA . LEU A 1 197 ? 2.442 3.962 11.028 1.00 97.06 197 LEU A CA 1
ATOM 1492 C C . LEU A 1 197 ? 3.896 3.720 10.618 1.00 97.06 197 LEU A C 1
ATOM 1494 O O . LEU A 1 197 ? 4.383 4.351 9.679 1.00 97.06 197 LEU A O 1
ATOM 1498 N N . ARG A 1 198 ? 4.588 2.815 11.305 1.00 97.50 198 ARG A N 1
ATOM 1499 C CA . ARG A 1 198 ? 5.931 2.376 10.930 1.00 97.50 198 ARG A CA 1
ATOM 1500 C C . ARG A 1 198 ? 5.831 1.151 10.035 1.00 97.50 198 ARG A C 1
ATOM 1502 O O . ARG A 1 198 ? 5.272 0.137 10.439 1.00 97.50 198 ARG A O 1
ATOM 1509 N N . VAL A 1 199 ? 6.438 1.225 8.857 1.00 97.56 199 VAL A N 1
ATOM 1510 C CA . VAL A 1 199 ? 6.760 0.055 8.037 1.00 97.56 199 VAL A CA 1
ATOM 1511 C C . VAL A 1 199 ? 8.179 -0.377 8.386 1.00 97.56 199 VAL A C 1
ATOM 1513 O O . VAL A 1 199 ? 9.148 0.291 8.031 1.00 97.56 199 VAL A O 1
ATOM 1516 N N . GLU A 1 200 ? 8.290 -1.467 9.141 1.00 97.81 200 GLU A N 1
ATOM 1517 C CA . GLU A 1 200 ? 9.539 -1.974 9.721 1.00 97.81 200 GLU A CA 1
ATOM 1518 C C . GLU A 1 200 ? 10.383 -2.731 8.693 1.00 97.81 200 GLU A C 1
ATOM 1520 O O . GLU A 1 200 ? 11.604 -2.585 8.663 1.00 97.81 200 GLU A O 1
ATOM 1525 N N . SER A 1 201 ? 9.738 -3.521 7.833 1.00 97.94 201 SER A N 1
ATOM 1526 C CA . SER A 1 201 ? 10.403 -4.248 6.754 1.00 97.94 201 SER A CA 1
ATOM 1527 C C . SER A 1 201 ? 9.485 -4.429 5.552 1.00 97.94 201 SER A C 1
ATOM 1529 O O . SER A 1 201 ? 8.265 -4.528 5.695 1.00 97.94 201 SER A O 1
ATOM 1531 N N . VAL A 1 202 ? 10.092 -4.481 4.366 1.00 98.00 202 VAL A N 1
ATOM 1532 C CA . VAL A 1 202 ? 9.444 -4.845 3.105 1.00 98.00 202 VAL A CA 1
ATOM 1533 C C . VAL A 1 202 ? 10.335 -5.866 2.408 1.00 98.00 202 VAL A C 1
ATOM 1535 O O . VAL A 1 202 ? 11.443 -5.554 1.973 1.00 98.00 202 VAL A O 1
ATOM 1538 N N . GLU A 1 203 ? 9.846 -7.093 2.304 1.00 98.06 203 GLU A N 1
ATOM 1539 C CA . GLU A 1 203 ? 10.508 -8.198 1.621 1.00 98.06 203 GLU A CA 1
ATOM 1540 C C . GLU A 1 203 ? 9.673 -8.568 0.403 1.00 98.06 203 GLU A C 1
ATOM 1542 O O . GLU A 1 203 ? 8.503 -8.926 0.531 1.00 98.06 203 GLU A O 1
ATOM 1547 N N . GLN A 1 204 ? 10.253 -8.459 -0.790 1.00 97.19 204 GLN A N 1
ATOM 1548 C CA . GLN A 1 204 ? 9.545 -8.751 -2.030 1.00 97.19 204 GLN A CA 1
ATOM 1549 C C . GLN A 1 204 ? 10.387 -9.602 -2.967 1.00 97.19 204 GLN A C 1
ATOM 1551 O O . GLN A 1 204 ? 11.574 -9.355 -3.168 1.00 97.19 204 GLN A O 1
ATOM 1556 N N . GLU A 1 205 ? 9.732 -10.569 -3.596 1.00 97.19 205 GLU A N 1
ATOM 1557 C CA . GLU A 1 205 ? 10.307 -11.422 -4.627 1.00 97.19 205 GLU A CA 1
ATOM 1558 C C . GLU A 1 205 ? 9.350 -11.453 -5.823 1.00 97.19 205 GLU A C 1
ATOM 1560 O O . GLU A 1 205 ? 8.187 -11.837 -5.692 1.00 97.19 205 GLU A O 1
ATOM 1565 N N . LEU A 1 206 ? 9.830 -11.042 -6.998 1.00 96.38 206 LEU A N 1
ATOM 1566 C CA . LEU A 1 206 ? 9.060 -11.058 -8.241 1.00 96.38 206 LEU A CA 1
ATOM 1567 C C . LEU A 1 206 ? 9.681 -12.052 -9.227 1.00 96.38 206 LEU A C 1
ATOM 1569 O O . LEU A 1 206 ? 10.714 -11.768 -9.832 1.00 96.38 206 LEU A O 1
ATOM 1573 N N . ILE A 1 207 ? 9.027 -13.198 -9.429 1.00 96.19 207 ILE A N 1
ATOM 1574 C CA . ILE A 1 207 ? 9.458 -14.241 -10.373 1.00 96.19 207 ILE A CA 1
ATOM 1575 C C . ILE A 1 207 ? 8.457 -14.303 -11.524 1.00 96.19 207 ILE A C 1
ATOM 1577 O O . ILE A 1 207 ? 7.308 -14.711 -11.349 1.00 96.19 207 ILE A O 1
ATOM 1581 N N . GLY A 1 208 ? 8.885 -13.911 -12.726 1.00 95.94 208 GLY A N 1
ATOM 1582 C CA . GLY A 1 208 ? 8.013 -13.891 -13.901 1.00 95.94 208 GLY A CA 1
ATOM 1583 C C . GLY A 1 208 ? 6.848 -12.914 -13.719 1.00 95.94 208 GLY A C 1
ATOM 1584 O O . GLY A 1 208 ? 7.041 -11.700 -13.797 1.00 95.94 208 GLY A O 1
ATOM 1585 N N . ASN A 1 209 ? 5.644 -13.437 -13.498 1.00 97.12 209 ASN A N 1
ATOM 1586 C CA . ASN A 1 209 ? 4.430 -12.670 -13.212 1.00 97.12 209 ASN A CA 1
ATOM 1587 C C . ASN A 1 209 ? 3.891 -12.892 -11.789 1.00 97.12 209 ASN A C 1
ATOM 1589 O O . ASN A 1 209 ? 2.758 -12.512 -11.519 1.00 97.12 209 ASN A O 1
ATOM 1593 N N . ARG A 1 210 ? 4.664 -13.509 -10.891 1.00 98.19 210 ARG A N 1
ATOM 1594 C CA . ARG A 1 210 ? 4.254 -13.780 -9.511 1.00 98.19 210 ARG A CA 1
ATOM 1595 C C . ARG A 1 210 ? 5.043 -12.921 -8.530 1.00 98.19 210 ARG A C 1
ATOM 1597 O O . ARG A 1 210 ? 6.268 -13.022 -8.490 1.00 98.19 210 ARG A O 1
ATOM 1604 N N . LEU A 1 211 ? 4.343 -12.101 -7.751 1.00 97.81 211 LEU A N 1
ATOM 1605 C CA . LEU A 1 211 ? 4.894 -11.285 -6.671 1.00 97.81 211 LEU A CA 1
ATOM 1606 C C . LEU A 1 211 ? 4.585 -11.940 -5.328 1.00 97.81 211 LEU A C 1
ATOM 1608 O O . LEU A 1 211 ? 3.420 -12.123 -4.983 1.00 97.81 211 LEU A O 1
ATOM 1612 N N . ARG A 1 212 ? 5.628 -12.216 -4.552 1.00 98.12 212 ARG A N 1
ATOM 1613 C CA . ARG A 1 212 ? 5.530 -12.488 -3.119 1.00 98.12 212 ARG A CA 1
ATOM 1614 C C . ARG A 1 212 ? 5.954 -11.249 -2.358 1.00 98.12 212 ARG A C 1
ATOM 1616 O O . ARG A 1 212 ? 6.955 -10.631 -2.711 1.00 98.12 212 ARG A O 1
ATOM 1623 N N . SER A 1 213 ? 5.194 -10.898 -1.335 1.00 97.56 213 SER A N 1
ATOM 1624 C CA . SER A 1 213 ? 5.440 -9.743 -0.483 1.00 97.56 213 SER A CA 1
ATOM 1625 C C . SER A 1 213 ? 5.236 -10.144 0.969 1.00 97.56 213 SER A C 1
ATOM 1627 O O . SER A 1 213 ? 4.253 -10.807 1.295 1.00 97.56 213 SER A O 1
ATOM 1629 N N . ARG A 1 214 ? 6.152 -9.735 1.839 1.00 98.19 214 ARG A N 1
ATOM 1630 C CA . ARG A 1 214 ? 6.006 -9.780 3.290 1.00 98.19 214 ARG A CA 1
ATOM 1631 C C . ARG A 1 214 ? 6.361 -8.408 3.835 1.00 98.19 214 ARG A C 1
ATOM 1633 O O . ARG A 1 214 ? 7.423 -7.870 3.537 1.00 98.19 214 ARG A O 1
ATOM 1640 N N . VAL A 1 215 ? 5.465 -7.841 4.627 1.00 98.19 215 VAL A N 1
ATOM 1641 C CA . VAL A 1 215 ? 5.620 -6.511 5.209 1.00 98.19 215 VAL A CA 1
ATOM 1642 C C . VAL A 1 215 ? 5.365 -6.606 6.701 1.00 98.19 215 VAL A C 1
ATOM 1644 O O . VAL A 1 215 ? 4.393 -7.232 7.118 1.00 98.19 215 VAL A O 1
ATOM 1647 N N . THR A 1 216 ? 6.222 -5.977 7.501 1.00 98.44 216 THR A N 1
ATOM 1648 C CA . THR A 1 216 ? 6.008 -5.855 8.950 1.00 98.44 216 THR A CA 1
ATOM 1649 C C . THR A 1 216 ? 5.719 -4.407 9.297 1.00 98.44 216 THR A C 1
ATOM 1651 O O . THR A 1 216 ? 6.401 -3.498 8.821 1.00 98.44 216 THR A O 1
ATOM 1654 N N . THR A 1 217 ? 4.688 -4.183 10.101 1.00 98.12 217 THR A N 1
ATOM 1655 C CA . THR A 1 217 ? 4.185 -2.857 10.443 1.00 98.12 217 THR A CA 1
ATOM 1656 C C . THR A 1 217 ? 3.797 -2.754 11.908 1.00 98.12 217 THR A C 1
ATOM 1658 O O . THR A 1 217 ? 3.290 -3.698 12.517 1.00 98.12 217 THR A O 1
ATOM 1661 N N . SER A 1 218 ? 3.989 -1.567 12.470 1.00 98.06 218 SER A N 1
ATOM 1662 C CA . SER A 1 218 ? 3.539 -1.225 13.814 1.00 98.06 218 SER A CA 1
ATOM 1663 C C . SER A 1 218 ? 2.947 0.178 13.856 1.00 98.06 218 SER A C 1
ATOM 1665 O O . SER A 1 218 ? 3.260 1.032 13.024 1.00 98.06 218 SER A O 1
ATOM 1667 N N . ILE A 1 219 ? 2.067 0.413 14.825 1.00 98.00 219 ILE A N 1
ATOM 1668 C CA . ILE A 1 219 ? 1.592 1.750 15.168 1.00 98.00 219 ILE A CA 1
ATOM 1669 C C . ILE A 1 219 ? 2.346 2.201 16.405 1.00 98.00 219 ILE A C 1
ATOM 1671 O O . ILE A 1 219 ? 2.310 1.519 17.423 1.00 98.00 219 ILE A O 1
ATOM 1675 N N . LEU A 1 220 ? 3.013 3.347 16.314 1.00 96.56 220 LEU A N 1
ATOM 1676 C CA . LEU A 1 220 ? 3.750 3.960 17.411 1.00 96.56 220 LEU A CA 1
ATOM 1677 C C . LEU A 1 220 ? 3.043 5.248 17.848 1.00 96.56 220 LEU A C 1
ATOM 1679 O O . LEU A 1 220 ? 2.459 5.949 17.009 1.00 96.56 220 LEU A O 1
ATOM 1683 N N . PRO A 1 221 ? 3.107 5.615 19.138 1.00 93.94 221 PRO A N 1
ATOM 1684 C CA . PRO A 1 221 ? 2.640 6.919 19.569 1.00 93.94 221 PRO A CA 1
ATOM 1685 C C . PRO A 1 221 ? 3.475 7.997 18.875 1.00 93.94 221 PRO A C 1
ATOM 1687 O O . PRO A 1 221 ? 4.708 7.954 18.893 1.00 93.94 221 PRO A O 1
ATOM 1690 N N . LEU A 1 222 ? 2.813 8.996 18.293 1.00 88.94 222 LEU A N 1
ATOM 1691 C CA . LEU A 1 222 ? 3.493 10.253 18.030 1.00 88.94 222 LEU A CA 1
ATOM 1692 C C . LEU A 1 222 ? 3.498 10.995 19.362 1.00 88.94 222 LEU A C 1
ATOM 1694 O O . LEU A 1 222 ? 2.436 11.393 19.839 1.00 88.94 222 LEU A O 1
ATOM 1698 N N . ALA A 1 223 ? 4.667 11.136 19.993 1.00 66.62 223 ALA A N 1
ATOM 1699 C CA . ALA A 1 223 ? 4.765 12.014 21.150 1.00 66.62 223 ALA A CA 1
ATOM 1700 C C . ALA A 1 223 ? 4.222 13.385 20.714 1.00 66.62 223 ALA A C 1
ATOM 1702 O O . ALA A 1 223 ? 4.725 13.924 19.718 1.00 66.62 223 ALA A O 1
ATOM 1703 N N . PRO A 1 224 ? 3.188 13.941 21.379 1.00 55.66 224 PRO A N 1
ATOM 1704 C CA . PRO A 1 224 ? 2.818 15.317 21.108 1.00 55.66 224 PRO A CA 1
ATOM 1705 C C . PRO A 1 224 ? 4.091 16.146 21.299 1.00 55.66 224 PRO A C 1
ATOM 1707 O O . PRO A 1 224 ? 4.870 15.820 22.205 1.00 55.66 224 PRO A O 1
ATOM 1710 N N . PRO A 1 225 ? 4.357 17.164 20.458 1.00 46.75 225 PRO A N 1
ATOM 1711 C CA . PRO A 1 225 ? 5.430 18.095 20.762 1.00 46.75 225 PRO A CA 1
ATOM 1712 C C . PRO A 1 225 ? 5.209 18.510 22.209 1.00 46.75 225 PRO A C 1
ATOM 1714 O O . PRO A 1 225 ? 4.124 18.991 22.551 1.00 46.75 225 PRO A O 1
ATOM 1717 N N . THR A 1 226 ? 6.175 18.193 23.076 1.00 42.12 226 THR A N 1
ATOM 1718 C CA . THR A 1 226 ? 6.118 18.626 24.464 1.00 42.12 226 THR A CA 1
ATOM 1719 C C . THR A 1 226 ? 5.819 20.103 24.389 1.00 42.12 226 THR A C 1
ATOM 1721 O O . THR A 1 226 ? 6.537 20.826 23.696 1.00 42.12 226 THR A O 1
ATOM 1724 N N . THR A 1 227 ? 4.736 20.534 25.022 1.00 43.31 227 THR A N 1
ATOM 1725 C CA . THR A 1 227 ? 4.519 21.938 25.318 1.00 43.31 227 THR A CA 1
ATOM 1726 C C . THR A 1 227 ? 5.720 22.400 26.145 1.00 43.31 227 THR A C 1
ATOM 1728 O O . THR A 1 227 ? 5.654 22.459 27.366 1.00 43.31 227 THR A O 1
ATOM 1731 N N . GLU A 1 228 ? 6.832 22.748 25.488 1.00 42.72 228 GLU A N 1
ATOM 1732 C CA . GLU A 1 228 ? 7.423 24.045 25.757 1.00 42.72 228 GLU A CA 1
ATOM 1733 C C . GLU A 1 228 ? 6.241 24.983 25.557 1.00 42.72 228 GLU A C 1
ATOM 1735 O O . GLU A 1 228 ? 5.749 25.179 24.443 1.00 42.72 228 GLU A O 1
ATOM 1740 N N . THR A 1 229 ? 5.649 25.387 26.679 1.00 46.56 229 THR A N 1
ATOM 1741 C CA . THR A 1 229 ? 4.603 26.394 26.713 1.00 46.56 229 THR A CA 1
ATOM 1742 C C . THR A 1 229 ? 5.024 27.513 25.767 1.00 46.56 229 THR A C 1
ATOM 1744 O O . THR A 1 229 ? 6.206 27.848 25.682 1.00 46.56 229 THR A O 1
ATOM 1747 N N . ALA A 1 230 ? 4.083 28.097 25.028 1.00 50.75 230 ALA A N 1
ATOM 1748 C CA . ALA A 1 230 ? 4.369 29.242 24.160 1.00 50.75 230 ALA A CA 1
ATOM 1749 C C . ALA A 1 230 ? 5.133 30.374 24.898 1.00 50.75 230 ALA A C 1
ATOM 1751 O O . ALA A 1 230 ? 5.805 31.183 24.265 1.00 50.75 230 ALA A O 1
ATOM 1752 N N . GLU A 1 231 ? 5.097 30.374 26.234 1.00 48.16 231 GLU A N 1
ATOM 1753 C CA . GLU A 1 231 ? 5.930 31.175 27.134 1.00 48.16 231 GLU A CA 1
ATOM 1754 C C . GLU A 1 231 ? 7.445 30.912 26.987 1.00 48.16 231 GLU A C 1
ATOM 1756 O O . GLU A 1 231 ? 8.207 31.867 26.872 1.00 48.16 231 GLU A O 1
ATOM 1761 N N . GLY A 1 232 ? 7.908 29.661 26.869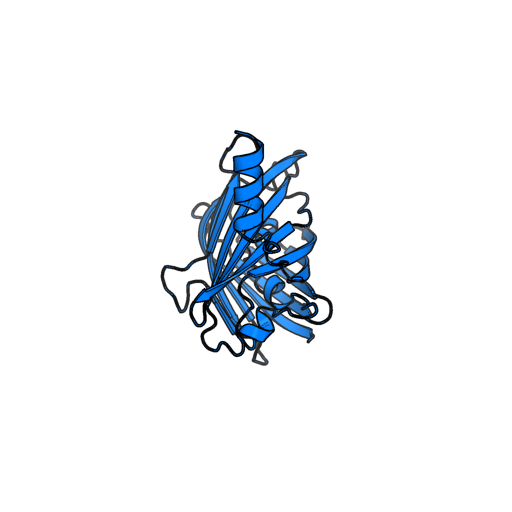 1.00 44.50 232 GLY A N 1
ATOM 1762 C CA . GLY A 1 232 ? 9.336 29.336 26.717 1.00 44.50 232 GLY A CA 1
ATOM 1763 C C . GLY A 1 232 ? 9.929 29.712 25.350 1.00 44.50 232 GLY A C 1
ATOM 1764 O O . GLY A 1 232 ? 11.112 30.045 25.247 1.00 44.50 232 GLY A O 1
ATOM 1765 N N . ALA A 1 233 ? 9.107 29.716 24.296 1.00 50.06 233 ALA A N 1
ATOM 1766 C CA . ALA A 1 233 ? 9.510 30.200 22.973 1.00 50.06 233 ALA A CA 1
ATOM 1767 C C . ALA A 1 233 ? 9.546 31.740 22.910 1.00 50.06 233 ALA A C 1
ATOM 1769 O O . ALA A 1 233 ? 10.420 32.310 22.254 1.00 50.06 233 ALA A O 1
ATOM 1770 N N . ALA A 1 234 ? 8.639 32.415 23.628 1.00 50.81 234 ALA A N 1
ATOM 1771 C CA . ALA A 1 234 ? 8.622 33.871 23.743 1.00 50.81 234 ALA A CA 1
ATOM 1772 C C . ALA A 1 234 ? 9.806 34.407 24.572 1.00 50.81 234 ALA A C 1
ATOM 1774 O O . ALA A 1 234 ? 10.429 35.391 24.175 1.00 50.81 234 ALA A O 1
ATOM 1775 N N . GLU A 1 235 ? 10.190 33.736 25.663 1.00 49.19 235 GLU A N 1
ATOM 1776 C CA . GLU A 1 235 ? 11.335 34.149 26.492 1.00 49.19 235 GLU A CA 1
ATOM 1777 C C . GLU A 1 235 ? 12.682 34.061 25.750 1.00 49.19 235 GLU A C 1
ATOM 1779 O O . GLU A 1 235 ? 13.538 34.932 25.919 1.00 49.19 235 GLU A O 1
ATOM 1784 N N . ARG A 1 236 ? 12.869 33.079 24.854 1.00 51.56 236 ARG A N 1
ATOM 1785 C CA . ARG A 1 236 ? 14.097 32.976 24.036 1.00 51.56 236 ARG A CA 1
ATOM 1786 C C . ARG A 1 236 ? 14.202 34.053 22.957 1.00 51.56 236 ARG A C 1
ATOM 1788 O O . ARG A 1 236 ? 15.312 34.428 22.594 1.00 51.56 236 ARG A O 1
ATOM 1795 N N . LEU A 1 237 ? 13.075 34.557 22.455 1.00 49.62 237 LEU A N 1
ATOM 1796 C CA . LEU A 1 237 ? 13.052 35.657 21.487 1.00 49.62 237 LEU A CA 1
ATOM 1797 C C . LEU A 1 237 ? 13.332 37.016 22.142 1.00 49.62 237 LEU A C 1
ATOM 1799 O O . LEU A 1 237 ? 13.927 37.874 21.499 1.00 49.62 237 LEU A O 1
ATOM 1803 N N . VAL A 1 238 ? 12.972 37.198 23.417 1.00 52.62 238 VAL A N 1
ATOM 180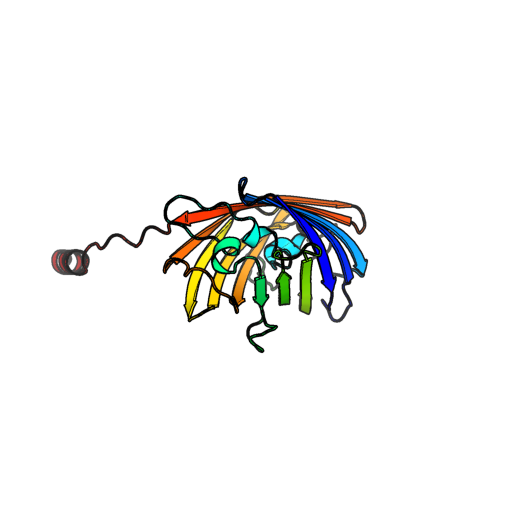4 C CA . VAL A 1 238 ? 13.297 38.416 24.181 1.00 52.62 238 VAL A CA 1
ATOM 1805 C C . VAL A 1 238 ? 14.744 38.405 24.684 1.00 52.62 238 VAL A C 1
ATOM 1807 O O . VAL A 1 238 ? 15.371 39.453 24.734 1.00 52.62 238 VAL A O 1
ATOM 1810 N N . ALA A 1 239 ? 15.316 37.239 24.998 1.00 49.66 239 ALA A N 1
ATOM 1811 C CA . ALA A 1 239 ? 16.713 37.132 25.437 1.00 49.66 239 ALA A CA 1
ATOM 1812 C C . ALA A 1 239 ? 17.757 37.315 24.310 1.00 49.66 239 ALA A C 1
ATOM 1814 O O . ALA A 1 239 ? 18.955 37.371 24.590 1.00 49.66 239 ALA A O 1
ATOM 1815 N N . LEU A 1 240 ? 17.319 37.373 23.047 1.00 47.88 240 LEU A N 1
ATOM 1816 C CA . LEU A 1 240 ? 18.163 37.566 21.859 1.00 47.88 240 LEU A CA 1
ATOM 1817 C C . LEU A 1 240 ? 17.972 38.942 21.186 1.00 47.88 240 LEU A C 1
ATOM 1819 O O . LEU A 1 240 ? 18.587 39.183 20.144 1.00 47.88 240 LEU A O 1
ATOM 1823 N N . GLY A 1 241 ? 17.131 39.815 21.752 1.00 42.34 241 GLY A N 1
ATOM 1824 C CA . GLY A 1 241 ? 16.951 41.216 21.341 1.00 42.34 241 GLY A CA 1
ATOM 1825 C C . GLY A 1 241 ? 17.528 42.186 22.362 1.00 42.34 241 GLY A C 1
ATOM 1826 O O . GLY A 1 241 ? 17.872 43.312 21.941 1.00 42.34 241 GLY A O 1
#

Secondary structure (DSSP, 8-state):
-EEEEEEEEEEEETTEEEEEEEEEEEETTTTEEEEEEEEEE--TT--GGGGTTTT---HHHHTPEEPTT---HHHHHTTEEEESSSSTT--EEEEEEETT--EEEEEEEEEEEE-SSTT-EEEEEEEEEEE---TTTT-EEE---EEEEEEEEETTEEEEEEEEEEEETTS-EEEEEEEEEEE-TT--SPPPS-EEEEEEEEEEEEETTEEEEEEEEEEEE-PPPP---HHHHHHHHHTT-

Organism: Actinopolyspora mortivallis (NCBI:txid33906)